Protein AF-K1TMP5-F1 (afdb_monomer_lite)

Radius of gyration: 18.32 Å; chains: 1; bounding box: 51×34×56 Å

Foldseek 3Di:
DPDDLKDKDAWDKDKDQAAALFKKKKKWFKAAKKAKDCDDPLLGHAIDHDHDRGIDIDMFHHHDPRMIIIIGHGIMITNDMDIGTDDFDDDPAAEEEEEAACLQQDPVHPLVCCQVCVVVPCVRVVRHVHGYRLYYHLAALRRCGHNCSLRVVSNPGAPPHHYYYDHNVVNPPDDDPVRSVVSVVVSVRSNVSND

Structure (mmCIF, N/CA/C/O backbone):
data_AF-K1TMP5-F1
#
_entry.id   AF-K1TMP5-F1
#
loop_
_atom_site.group_PDB
_atom_site.id
_atom_site.type_symbol
_atom_site.label_atom_id
_atom_site.label_alt_id
_atom_site.label_comp_id
_atom_site.label_asym_id
_atom_site.label_entity_id
_atom_site.label_seq_id
_atom_site.pdbx_PDB_ins_code
_atom_site.Cartn_x
_atom_site.Cartn_y
_atom_site.Cartn_z
_atom_site.occupancy
_atom_site.B_iso_or_equiv
_atom_site.auth_seq_id
_atom_site.auth_comp_id
_atom_site.auth_asym_id
_atom_site.auth_atom_id
_atom_site.pdbx_PDB_model_num
ATOM 1 N N . ALA A 1 1 ? -33.794 -0.643 27.951 1.00 44.06 1 ALA A N 1
ATOM 2 C CA . ALA A 1 1 ? -32.385 -0.244 27.814 1.00 44.06 1 ALA A CA 1
ATOM 3 C C . ALA A 1 1 ? -32.088 -0.348 26.336 1.00 44.06 1 ALA A C 1
ATOM 5 O O . ALA A 1 1 ? -31.858 -1.452 25.858 1.00 44.06 1 ALA A O 1
ATOM 6 N N . ASP A 1 2 ? -32.254 0.758 25.617 1.00 45.22 2 ASP A N 1
ATOM 7 C CA . ASP A 1 2 ? -31.965 0.822 24.185 1.00 45.22 2 ASP A CA 1
ATOM 8 C C . ASP A 1 2 ? -30.445 0.809 24.046 1.00 45.22 2 ASP A C 1
ATOM 10 O O . ASP A 1 2 ? -29.783 1.840 24.105 1.00 45.22 2 ASP A O 1
ATOM 14 N N . GLY A 1 3 ? -29.893 -0.405 24.062 1.00 52.09 3 GLY A N 1
ATOM 15 C CA . GLY A 1 3 ? -28.462 -0.648 24.030 1.00 52.09 3 GLY A CA 1
ATOM 16 C C . GLY A 1 3 ? -27.915 -0.209 22.685 1.00 52.09 3 GLY A C 1
ATOM 17 O O . GLY A 1 3 ? -28.304 -0.747 21.647 1.00 52.09 3 GLY A O 1
ATOM 18 N N . GLU A 1 4 ? -27.028 0.779 22.704 1.00 60.38 4 GLU A N 1
ATOM 19 C CA . GLU A 1 4 ? -26.297 1.193 21.515 1.00 60.38 4 GLU A CA 1
ATOM 20 C C . GLU A 1 4 ? -25.622 -0.037 20.886 1.00 60.38 4 GLU A C 1
ATOM 22 O O . GLU A 1 4 ? -24.900 -0.782 21.547 1.00 60.38 4 GLU A O 1
ATOM 27 N N . SER A 1 5 ? -25.903 -0.291 19.605 1.00 85.94 5 SER A N 1
ATOM 28 C CA . SER A 1 5 ? -25.397 -1.456 18.858 1.00 85.94 5 SER A CA 1
ATOM 29 C C . SER A 1 5 ? -23.979 -1.224 18.315 1.00 85.94 5 SER A C 1
ATOM 31 O O . SER A 1 5 ? -23.648 -1.641 17.203 1.00 85.94 5 SER A O 1
ATOM 33 N N . TYR A 1 6 ? -23.157 -0.485 19.062 1.00 91.00 6 TYR A N 1
ATOM 34 C CA . TYR A 1 6 ? -21.790 -0.139 18.695 1.00 91.00 6 TYR A CA 1
ATOM 35 C C . TYR A 1 6 ? -20.909 0.057 19.931 1.00 91.00 6 TYR A C 1
ATOM 37 O O . TYR A 1 6 ? -21.368 0.435 21.005 1.00 91.00 6 TYR A O 1
ATOM 45 N N . MET A 1 7 ? -19.612 -0.173 19.755 1.00 92.31 7 MET A N 1
ATOM 46 C CA . MET A 1 7 ? -18.580 0.281 20.681 1.00 92.31 7 MET A CA 1
ATOM 47 C C . MET A 1 7 ? -18.222 1.728 20.348 1.00 92.31 7 MET A C 1
ATOM 49 O O . MET A 1 7 ? -18.115 2.073 19.173 1.00 92.31 7 MET A O 1
ATOM 53 N N . SER A 1 8 ? -17.991 2.566 21.357 1.00 94.31 8 SER A N 1
ATOM 54 C CA . SER A 1 8 ? -17.533 3.945 21.164 1.00 94.31 8 SER A CA 1
ATOM 55 C C . SER A 1 8 ? -16.441 4.323 22.152 1.00 94.31 8 SER A C 1
ATOM 57 O O . SER A 1 8 ? -16.424 3.834 23.282 1.00 94.31 8 SER A O 1
ATOM 59 N N . GLY A 1 9 ? -15.565 5.239 21.758 1.00 92.88 9 GLY A N 1
ATOM 60 C CA . GLY A 1 9 ? -14.527 5.764 22.636 1.00 92.88 9 GLY A CA 1
ATOM 61 C C . GLY A 1 9 ? -13.579 6.712 21.919 1.00 92.88 9 GLY A C 1
ATOM 62 O O . GLY A 1 9 ? -13.746 7.000 20.735 1.00 92.88 9 GLY A O 1
ATOM 63 N N . GLN A 1 10 ? -12.562 7.161 22.650 1.00 95.00 10 GLN A N 1
ATOM 64 C CA . GLN A 1 10 ? -11.496 8.009 22.129 1.00 95.00 10 GLN A CA 1
ATOM 65 C C . GLN A 1 10 ? -10.216 7.215 21.927 1.00 95.00 10 GLN A C 1
ATOM 67 O O . GLN A 1 10 ? -9.784 6.509 22.836 1.00 95.00 10 GLN A O 1
ATOM 72 N N . ASN A 1 11 ? -9.579 7.384 20.766 1.00 93.25 11 ASN A N 1
ATOM 73 C CA . ASN A 1 11 ? -8.249 6.839 20.473 1.00 93.25 11 ASN A CA 1
ATOM 74 C C . ASN A 1 11 ? -8.107 5.332 20.775 1.00 93.25 11 ASN A C 1
ATOM 76 O O . ASN A 1 11 ? -7.085 4.894 21.305 1.00 93.25 11 ASN A O 1
ATOM 80 N N . PHE A 1 12 ? -9.147 4.544 20.494 1.00 94.62 12 PHE A N 1
ATOM 81 C CA . PHE A 1 12 ? -9.147 3.101 20.733 1.00 94.62 12 PHE A CA 1
ATOM 82 C C . PHE A 1 12 ? -8.808 2.336 19.455 1.00 94.62 12 PHE A C 1
ATOM 84 O O . PHE A 1 12 ? -8.961 2.839 18.346 1.00 94.62 12 PHE A O 1
ATOM 91 N N . GLY A 1 13 ? -8.362 1.095 19.597 1.00 92.06 13 GLY A N 1
ATOM 92 C CA . GLY A 1 13 ? -8.046 0.249 18.458 1.00 92.06 13 GLY A CA 1
ATOM 93 C C . GLY A 1 13 ? -8.052 -1.218 18.833 1.00 92.06 13 GLY A C 1
ATOM 94 O O . GLY A 1 13 ? -8.218 -1.582 19.999 1.00 92.06 13 GLY A O 1
ATOM 95 N N . PHE A 1 14 ? -7.870 -2.056 17.829 1.00 92.12 14 PHE A N 1
ATOM 96 C CA . PHE A 1 14 ? -7.770 -3.496 17.984 1.00 92.12 14 PHE A CA 1
ATOM 97 C C . PHE A 1 14 ? -6.746 -4.045 16.996 1.00 92.12 14 PHE A C 1
ATOM 99 O O . PHE A 1 14 ? -6.425 -3.433 15.976 1.00 92.12 14 PHE A O 1
ATOM 106 N N . LYS A 1 15 ? -6.214 -5.207 17.359 1.00 95.31 15 LYS A N 1
ATOM 107 C CA . LYS A 1 15 ? -5.163 -5.919 16.645 1.00 95.31 15 LYS A CA 1
ATOM 108 C C . LYS A 1 15 ? -5.708 -7.253 16.178 1.00 95.31 15 LYS A C 1
ATOM 110 O O . LYS A 1 15 ? -6.339 -7.964 16.962 1.00 95.31 15 LYS A O 1
ATOM 115 N N . LEU A 1 16 ? -5.443 -7.595 14.927 1.00 96.19 16 LEU A N 1
ATOM 116 C CA . LEU A 1 16 ? -5.841 -8.866 14.338 1.00 96.19 16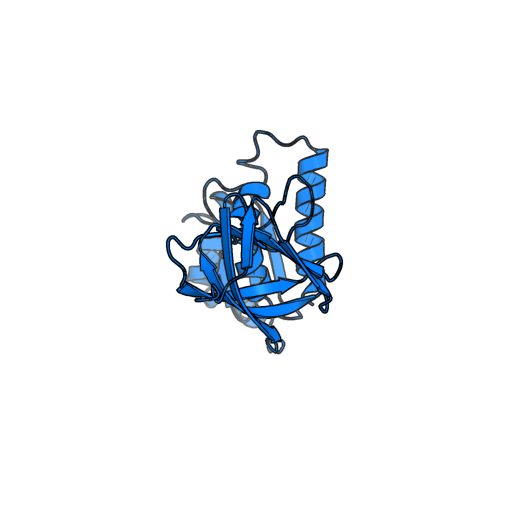 LEU A CA 1
ATOM 117 C C . LEU A 1 16 ? -4.585 -9.621 13.917 1.00 96.19 16 LEU A C 1
ATOM 119 O O . LEU A 1 16 ? -3.856 -9.159 13.045 1.00 96.19 16 LEU A O 1
ATOM 123 N N . ASN A 1 17 ? -4.341 -10.781 14.528 1.00 96.88 17 ASN A N 1
ATOM 124 C CA . ASN A 1 17 ? -3.255 -11.664 14.105 1.00 96.88 17 ASN A CA 1
ATOM 125 C C . ASN A 1 17 ? -3.641 -12.306 12.770 1.00 96.88 17 ASN A C 1
ATOM 127 O O . ASN A 1 17 ? -4.558 -13.128 12.719 1.00 96.88 17 ASN A O 1
ATOM 131 N N . LEU A 1 18 ? -2.948 -11.917 11.707 1.00 96.62 18 LEU A N 1
ATOM 132 C CA . LEU A 1 18 ? -3.175 -12.352 10.337 1.00 96.62 18 LEU A CA 1
ATOM 133 C C . LEU A 1 18 ? -1.859 -12.872 9.740 1.00 96.62 18 LEU A C 1
ATOM 135 O O . LEU A 1 18 ? -0.803 -12.882 10.367 1.00 96.62 18 LEU A O 1
ATOM 139 N N . THR A 1 19 ? -1.913 -13.379 8.517 1.00 95.88 19 THR A N 1
ATOM 140 C CA . THR A 1 19 ? -0.702 -13.797 7.803 1.00 95.88 19 THR A CA 1
ATOM 141 C C . THR A 1 19 ? -0.091 -12.600 7.078 1.00 95.88 19 THR A C 1
ATOM 143 O O . THR A 1 19 ? -0.758 -11.990 6.245 1.00 95.88 19 THR A O 1
ATOM 146 N N . ALA A 1 20 ? 1.169 -12.276 7.385 1.00 95.31 20 ALA A N 1
ATOM 147 C CA . ALA A 1 20 ? 1.941 -11.287 6.635 1.00 95.31 20 ALA A CA 1
ATOM 148 C C . ALA A 1 20 ? 2.137 -11.729 5.173 1.00 95.31 20 ALA A C 1
ATOM 150 O O . ALA A 1 20 ? 2.269 -12.920 4.895 1.00 95.31 20 ALA A O 1
ATOM 151 N N . GLY A 1 21 ? 2.176 -10.769 4.250 1.00 96.00 21 GLY A N 1
ATOM 152 C CA . GLY A 1 21 ? 2.264 -11.017 2.808 1.00 96.00 21 GLY A CA 1
ATOM 153 C C . GLY A 1 21 ? 0.919 -11.257 2.119 1.00 96.00 21 GLY A C 1
ATOM 154 O O . GLY A 1 21 ? 0.856 -11.406 0.895 1.00 96.00 21 GLY A O 1
ATOM 155 N N . GLU A 1 22 ? -0.167 -11.268 2.890 1.00 97.50 22 GLU A N 1
ATOM 156 C CA . GLU A 1 22 ? -1.520 -11.508 2.403 1.00 97.50 22 GLU A CA 1
ATOM 157 C C . GLU A 1 22 ? -2.338 -10.218 2.353 1.00 97.50 22 GLU A C 1
ATOM 159 O O . GLU A 1 22 ? -2.042 -9.224 3.021 1.00 97.50 22 GLU A O 1
ATOM 164 N N . VAL A 1 23 ? -3.389 -10.244 1.536 1.00 98.31 23 VAL A N 1
ATOM 165 C CA . VAL A 1 23 ? -4.354 -9.149 1.420 1.00 98.31 23 VAL A CA 1
ATOM 166 C C . VAL A 1 23 ? -5.671 -9.603 2.021 1.00 98.31 23 VAL A C 1
ATOM 168 O O . VAL A 1 23 ? -6.119 -10.721 1.771 1.00 98.31 23 VAL A O 1
ATOM 171 N N . TYR A 1 24 ? -6.305 -8.721 2.780 1.00 98.50 24 TYR A N 1
ATOM 172 C CA . TYR A 1 24 ? -7.609 -8.957 3.382 1.00 98.50 24 TYR A CA 1
ATOM 173 C C . TYR A 1 24 ? -8.579 -7.868 2.950 1.00 98.50 24 TYR A C 1
ATOM 175 O O . TYR A 1 24 ? -8.213 -6.697 2.848 1.00 98.50 24 TYR A O 1
ATOM 183 N N . GLU A 1 25 ? -9.818 -8.255 2.689 1.00 98.56 25 GLU A N 1
ATOM 184 C CA . GLU A 1 25 ? -10.941 -7.348 2.543 1.00 98.56 25 GLU A CA 1
ATOM 185 C C . GLU A 1 25 ? -11.572 -7.138 3.915 1.00 98.56 25 GLU A C 1
ATOM 187 O O . GLU A 1 25 ? -11.924 -8.082 4.621 1.00 98.56 25 GLU A O 1
ATOM 192 N N . ILE A 1 26 ? -11.664 -5.874 4.298 1.00 98.00 26 ILE A N 1
ATOM 193 C CA . ILE A 1 26 ? -12.234 -5.419 5.551 1.00 98.00 26 ILE A CA 1
ATOM 194 C C . ILE A 1 26 ? -13.565 -4.769 5.223 1.00 98.00 26 ILE A C 1
ATOM 196 O O . ILE A 1 26 ? -13.603 -3.834 4.423 1.00 98.00 26 ILE A O 1
ATOM 200 N N . THR A 1 27 ? -14.640 -5.228 5.858 1.00 98.19 27 THR A N 1
ATOM 201 C CA . THR A 1 27 ? -15.919 -4.510 5.852 1.00 98.19 27 THR A CA 1
ATOM 202 C C . THR A 1 27 ? -16.243 -4.071 7.269 1.00 98.19 27 THR A C 1
ATOM 204 O O . THR A 1 27 ? -16.452 -4.894 8.158 1.00 98.19 27 THR A O 1
ATOM 207 N N . ALA A 1 28 ? -16.265 -2.760 7.490 1.00 97.38 28 ALA A N 1
ATOM 208 C CA . ALA A 1 28 ? -16.516 -2.157 8.792 1.00 97.38 28 ALA A CA 1
ATOM 209 C C . ALA A 1 28 ? -17.718 -1.215 8.724 1.00 97.38 28 ALA A C 1
ATOM 211 O O . ALA A 1 28 ? -17.844 -0.443 7.777 1.00 97.38 28 ALA A O 1
ATOM 212 N N . VAL A 1 29 ? -18.566 -1.226 9.752 1.00 97.69 29 VAL A N 1
ATOM 213 C CA . VAL A 1 29 ? -19.596 -0.195 9.954 1.00 97.69 29 VAL A CA 1
ATOM 214 C C . VAL A 1 29 ? -19.122 0.714 11.075 1.00 97.69 29 VAL A C 1
ATOM 216 O O . VAL A 1 29 ? -19.090 0.292 12.235 1.00 97.69 29 VAL A O 1
ATOM 219 N N . TYR A 1 30 ? -18.714 1.937 10.736 1.00 97.69 30 TYR A N 1
ATOM 220 C CA . TYR A 1 30 ? -18.061 2.839 11.684 1.00 97.69 30 TYR A CA 1
ATOM 221 C C . TYR A 1 30 ? -18.344 4.326 11.427 1.00 97.69 30 TYR A C 1
ATOM 223 O O . TYR A 1 30 ? -18.760 4.722 10.343 1.00 97.69 30 TYR A O 1
ATOM 231 N N . GLU A 1 31 ? -18.114 5.141 12.456 1.00 97.75 31 GLU A N 1
ATOM 232 C CA . GLU A 1 31 ? -18.083 6.609 12.428 1.00 97.75 31 GLU A CA 1
ATOM 233 C C . GLU A 1 31 ? -16.735 7.063 13.010 1.00 97.75 31 GLU A C 1
ATOM 235 O O . GLU A 1 31 ? -16.265 6.485 13.992 1.00 97.75 31 GLU A O 1
ATOM 240 N N . GLY A 1 32 ? -16.111 8.084 12.426 1.00 97.69 32 GLY A N 1
ATOM 241 C CA . GLY A 1 32 ? -14.803 8.605 12.833 1.00 97.69 32 GLY A CA 1
ATOM 242 C C . GLY A 1 32 ? -13.700 8.314 11.815 1.00 97.69 32 GLY A C 1
ATOM 243 O O . GLY A 1 32 ? -13.971 7.969 10.663 1.00 97.69 32 GLY A O 1
ATOM 244 N N . THR A 1 33 ? -12.444 8.479 12.231 1.00 97.69 33 THR A N 1
ATOM 245 C CA . THR A 1 33 ? -11.261 8.211 11.397 1.00 97.69 33 THR A CA 1
ATOM 246 C C . THR A 1 33 ? -10.527 6.989 11.914 1.00 97.69 33 THR A C 1
ATOM 248 O O . THR A 1 33 ? -10.112 6.981 13.070 1.00 97.69 33 THR A O 1
ATOM 251 N N . ILE A 1 34 ? -10.323 5.994 11.054 1.00 97.06 34 ILE A N 1
ATOM 252 C CA . ILE A 1 34 ? -9.471 4.834 11.327 1.00 97.06 34 ILE A CA 1
ATOM 253 C C . ILE A 1 34 ? -8.113 4.988 10.641 1.00 97.06 34 ILE A C 1
ATOM 255 O O . ILE A 1 34 ? -8.015 5.585 9.567 1.00 97.06 34 ILE A O 1
ATOM 259 N N . LYS A 1 35 ? -7.082 4.406 11.251 1.00 96.62 35 LYS A N 1
ATOM 260 C CA . LYS A 1 35 ? -5.734 4.234 10.705 1.00 96.62 35 LYS A CA 1
ATOM 261 C C . LYS A 1 35 ? -5.404 2.750 10.632 1.00 96.62 35 LYS A C 1
ATOM 263 O O . LYS A 1 35 ? -5.527 2.063 11.647 1.00 96.62 35 LYS A O 1
ATOM 268 N N . CYS A 1 36 ? -4.986 2.291 9.457 1.00 94.75 36 CYS A N 1
ATOM 269 C CA . CYS A 1 36 ? -4.579 0.908 9.187 1.00 94.75 36 CYS A CA 1
ATOM 270 C C . CYS A 1 36 ? -3.358 0.925 8.267 1.00 94.75 36 CYS A C 1
ATOM 272 O O . CYS A 1 36 ? -3.237 1.831 7.474 1.00 94.75 36 CYS A O 1
ATOM 274 N N . GLU A 1 37 ? -2.434 -0.010 8.210 1.00 93.44 37 GLU A N 1
ATOM 275 C CA . GLU A 1 37 ? -1.762 -0.749 9.271 1.00 93.44 37 GLU A CA 1
ATOM 276 C C . GLU A 1 37 ? -0.725 0.182 9.939 1.00 93.44 37 GLU A C 1
ATOM 278 O O . GLU A 1 37 ? -0.150 1.054 9.286 1.00 93.44 37 GLU A O 1
ATOM 283 N N . ARG A 1 38 ? -0.474 0.088 11.245 1.00 92.12 38 ARG A N 1
ATOM 284 C CA . ARG A 1 38 ? 0.530 0.944 11.899 1.00 92.12 38 ARG A CA 1
ATOM 285 C C . ARG A 1 38 ? 1.884 0.245 11.868 1.00 92.12 38 ARG A C 1
ATOM 287 O O . ARG A 1 38 ? 2.009 -0.841 12.403 1.00 92.12 38 ARG A O 1
ATOM 294 N N . VAL A 1 39 ? 2.918 0.909 11.348 1.00 92.50 39 VAL A N 1
ATOM 295 C CA . VAL A 1 39 ? 4.275 0.327 11.318 1.00 92.50 39 VAL A CA 1
ATOM 296 C C . VAL A 1 39 ? 5.134 0.847 12.466 1.00 92.50 39 VAL A C 1
ATOM 298 O O . VAL A 1 39 ? 5.764 0.084 13.190 1.00 92.50 39 VAL A O 1
ATOM 301 N N . ASN A 1 40 ? 5.178 2.169 12.647 1.00 91.75 40 ASN A N 1
ATOM 302 C CA . ASN A 1 40 ? 5.970 2.809 13.699 1.00 91.75 40 ASN A CA 1
ATOM 303 C C . ASN A 1 40 ? 5.346 4.159 14.113 1.00 91.75 40 ASN A C 1
ATOM 305 O O . ASN A 1 40 ? 4.156 4.410 13.898 1.00 91.75 40 ASN A O 1
ATOM 309 N N . SER A 1 41 ? 6.111 5.018 14.789 1.00 90.81 41 SER A N 1
ATOM 310 C CA . SER A 1 41 ? 5.657 6.352 15.215 1.00 90.81 41 SER A CA 1
ATOM 311 C C . SER A 1 41 ? 5.492 7.346 14.059 1.00 90.81 41 SER A C 1
ATOM 313 O O . SER A 1 41 ? 4.728 8.297 14.197 1.00 90.81 41 SER A O 1
ATOM 315 N N . SER A 1 42 ? 6.173 7.138 12.930 1.00 92.00 42 SER A N 1
ATOM 316 C CA . SER A 1 42 ? 6.141 8.029 11.763 1.00 92.00 42 SER A CA 1
ATOM 317 C C . SER A 1 42 ? 5.186 7.553 10.666 1.00 92.00 42 SER A C 1
ATOM 319 O O . SER A 1 42 ? 4.576 8.369 9.979 1.00 92.00 42 SER A O 1
ATOM 321 N N . LEU A 1 43 ? 5.046 6.239 10.502 1.00 94.31 43 LEU A N 1
ATOM 322 C CA . LEU A 1 43 ? 4.150 5.571 9.563 1.00 94.31 43 LEU A CA 1
ATOM 323 C C . LEU A 1 43 ? 2.967 5.003 10.351 1.00 94.31 43 LEU A C 1
ATOM 325 O O . LEU A 1 43 ? 2.921 3.827 10.711 1.00 94.31 43 LEU A O 1
ATOM 329 N N . THR A 1 44 ? 2.031 5.897 10.675 1.00 93.00 44 THR A N 1
ATOM 330 C CA . THR A 1 44 ? 0.949 5.632 11.645 1.00 93.00 44 THR A CA 1
ATOM 331 C C . THR A 1 44 ? -0.260 4.884 11.078 1.00 93.00 44 THR A C 1
ATOM 333 O O . THR A 1 44 ? -1.172 4.553 11.830 1.00 93.00 44 THR A O 1
ATOM 336 N N . GLY A 1 45 ? -0.251 4.619 9.775 1.00 94.81 45 GLY A N 1
ATOM 337 C CA . GLY A 1 45 ? -1.328 3.986 9.021 1.00 94.81 45 GLY A CA 1
ATOM 338 C C . GLY A 1 45 ? -1.881 4.905 7.941 1.00 94.81 45 GLY A C 1
ATOM 339 O O . GLY A 1 45 ? -1.775 6.130 8.037 1.00 94.81 45 GLY A O 1
ATOM 340 N N . PHE A 1 46 ? -2.450 4.293 6.909 1.00 97.00 46 PHE A N 1
ATOM 341 C CA . PHE A 1 46 ? -3.359 4.927 5.978 1.00 97.00 46 PHE A CA 1
ATOM 342 C C . PHE A 1 46 ? -4.694 5.246 6.642 1.00 97.00 46 PHE A C 1
ATOM 344 O O . PHE A 1 46 ? -5.244 4.451 7.407 1.00 97.00 46 PHE A O 1
ATOM 351 N N . GLU A 1 47 ? -5.203 6.435 6.349 1.00 97.38 47 GLU A N 1
ATOM 352 C CA . GLU A 1 47 ? -6.379 6.995 7.002 1.00 97.38 47 GLU A CA 1
ATOM 353 C C . GLU A 1 47 ? -7.651 6.783 6.181 1.00 97.38 47 GLU A C 1
ATOM 355 O O . GLU A 1 47 ? -7.659 6.905 4.954 1.00 97.38 47 GLU A O 1
ATOM 360 N N . ARG A 1 48 ? -8.755 6.489 6.875 1.00 97.06 48 ARG A N 1
ATOM 361 C CA . ARG A 1 48 ? -10.099 6.417 6.289 1.00 97.06 48 ARG A CA 1
ATOM 362 C C . ARG A 1 48 ? -11.116 7.038 7.235 1.00 97.06 48 ARG A C 1
ATOM 364 O O . ARG A 1 48 ? -11.154 6.682 8.411 1.00 97.06 48 ARG A O 1
ATOM 371 N N . THR A 1 49 ? -11.988 7.907 6.730 1.00 97.50 49 THR A N 1
ATOM 372 C CA . THR A 1 49 ? -12.935 8.664 7.564 1.00 97.50 49 THR A CA 1
ATOM 373 C C . THR A 1 49 ? -14.377 8.470 7.123 1.00 97.50 49 THR A C 1
ATOM 375 O O . THR A 1 49 ? -14.700 8.633 5.946 1.00 97.50 49 THR A O 1
ATOM 378 N N . LYS A 1 50 ? -15.258 8.228 8.095 1.00 97.94 50 LYS A N 1
ATOM 379 C CA . LYS A 1 50 ? -16.715 8.222 7.943 1.00 97.94 50 LYS A CA 1
ATOM 380 C C . LYS A 1 50 ? -17.335 9.267 8.865 1.00 97.94 50 LYS A C 1
ATOM 382 O O . LYS A 1 50 ? -17.018 9.320 10.048 1.00 97.94 50 LYS A O 1
ATOM 387 N N . LYS A 1 51 ? -18.199 10.131 8.323 1.00 97.00 51 LYS A N 1
ATOM 388 C CA . LYS A 1 51 ? -18.837 11.226 9.090 1.00 97.00 51 LYS A CA 1
ATOM 389 C C . LYS A 1 51 ? -20.050 10.774 9.900 1.00 97.00 51 LYS A C 1
ATOM 391 O O . LYS A 1 51 ? -20.460 11.466 10.822 1.00 97.00 51 LYS A O 1
ATOM 396 N N . THR A 1 52 ? -20.635 9.653 9.513 1.00 96.56 52 THR A N 1
ATOM 397 C CA . THR A 1 52 ? -21.797 9.022 10.134 1.00 96.56 52 THR A CA 1
ATOM 398 C C . THR A 1 52 ? -21.515 7.535 10.264 1.00 96.56 52 THR A C 1
ATOM 400 O O . THR A 1 52 ? -20.637 7.029 9.570 1.00 96.56 52 THR A O 1
ATOM 403 N N . LEU A 1 53 ? -22.251 6.837 11.130 1.00 96.88 53 LEU A N 1
ATOM 404 C CA . LEU A 1 53 ? -22.133 5.389 11.278 1.00 96.88 53 LEU A CA 1
ATOM 405 C C . LEU A 1 53 ? -22.609 4.687 9.996 1.00 96.88 53 LEU A C 1
ATOM 407 O O . LEU A 1 53 ? -23.807 4.514 9.783 1.00 96.88 53 LEU A O 1
ATOM 411 N N . GLU A 1 54 ? -21.673 4.316 9.126 1.00 97.25 54 GLU A N 1
ATOM 412 C CA . GLU A 1 54 ? -21.966 3.707 7.828 1.00 97.25 54 GLU A CA 1
ATOM 413 C C . GLU A 1 54 ? -20.919 2.664 7.432 1.00 97.25 54 GLU A C 1
ATOM 415 O O . GLU A 1 54 ? -19.837 2.586 8.014 1.00 97.25 54 GLU A O 1
ATOM 420 N N . SER A 1 55 ? -21.259 1.846 6.435 1.00 97.88 55 SER A N 1
ATOM 421 C CA . SER A 1 55 ? -20.366 0.804 5.932 1.00 97.88 55 SER A CA 1
ATOM 422 C C . SER A 1 55 ? -19.219 1.389 5.101 1.00 97.88 55 SER A C 1
ATOM 424 O O . SER A 1 55 ? -19.400 2.303 4.289 1.00 97.88 55 SER A O 1
ATOM 426 N N . ASP A 1 56 ? -18.043 0.798 5.257 1.00 97.94 56 ASP A N 1
ATOM 427 C CA . ASP A 1 56 ? -16.883 0.943 4.387 1.00 97.94 56 ASP A CA 1
ATOM 428 C C . ASP A 1 56 ? -16.317 -0.441 4.087 1.00 97.94 56 ASP A C 1
ATOM 430 O O . ASP A 1 56 ? -16.171 -1.259 4.997 1.00 97.94 56 ASP A O 1
ATOM 434 N N . THR A 1 57 ? -15.970 -0.679 2.827 1.00 98.12 57 THR A N 1
ATOM 435 C CA . THR A 1 57 ? -15.318 -1.913 2.394 1.00 98.12 57 THR A CA 1
ATOM 436 C C . THR A 1 57 ? -14.036 -1.550 1.670 1.00 98.12 57 THR A C 1
ATOM 438 O O . THR A 1 57 ? -14.046 -0.771 0.713 1.00 98.12 57 THR A O 1
ATOM 441 N N . TYR A 1 58 ? -12.916 -2.091 2.136 1.00 97.75 58 TYR A N 1
ATOM 442 C CA . TYR A 1 58 ? -11.601 -1.801 1.580 1.00 97.75 58 TYR A CA 1
ATOM 443 C C . TYR A 1 58 ? -10.659 -2.984 1.735 1.00 97.75 58 TYR A C 1
ATOM 445 O O . TYR A 1 58 ? -10.818 -3.823 2.615 1.00 97.75 58 TYR A O 1
ATOM 453 N N . LYS A 1 59 ? -9.641 -3.032 0.878 1.00 98.19 59 LYS A N 1
ATOM 454 C CA . LYS A 1 59 ? -8.570 -4.020 0.983 1.00 98.19 59 LYS A CA 1
ATOM 455 C C . LYS A 1 59 ? -7.394 -3.439 1.743 1.00 98.19 59 LYS A C 1
ATOM 457 O O . LYS A 1 59 ? -7.076 -2.258 1.589 1.00 98.19 59 LYS A O 1
ATOM 462 N N . THR A 1 60 ? -6.748 -4.280 2.533 1.00 97.75 60 THR A N 1
ATOM 463 C CA . THR A 1 60 ? -5.495 -3.963 3.205 1.00 97.75 60 THR A CA 1
ATOM 464 C C . THR A 1 60 ? -4.501 -5.092 3.000 1.00 97.75 60 THR A C 1
ATOM 466 O O . THR A 1 60 ? -4.846 -6.265 3.153 1.00 97.75 60 THR A O 1
ATOM 469 N N . ALA A 1 61 ? -3.273 -4.742 2.641 1.00 97.62 61 ALA A N 1
ATOM 470 C CA . ALA A 1 61 ? -2.152 -5.658 2.780 1.00 97.62 61 ALA A CA 1
ATOM 471 C C . ALA A 1 61 ? -1.760 -5.731 4.259 1.00 97.62 61 ALA A C 1
ATOM 473 O O . ALA A 1 61 ? -1.909 -4.738 4.971 1.00 97.62 61 ALA A O 1
ATOM 474 N N . VAL A 1 62 ? -1.297 -6.899 4.698 1.00 97.12 62 VAL A N 1
ATOM 475 C CA . VAL A 1 62 ? -0.702 -7.107 6.024 1.00 97.12 62 VAL A CA 1
ATOM 476 C C . VAL A 1 62 ? 0.770 -7.414 5.821 1.00 97.12 62 VAL A C 1
ATOM 478 O O . VAL A 1 62 ? 1.111 -8.340 5.081 1.00 97.12 62 VAL A O 1
ATOM 481 N N . PHE A 1 63 ? 1.656 -6.661 6.458 1.00 95.00 63 PHE A N 1
ATOM 482 C CA . PHE A 1 63 ? 3.102 -6.829 6.308 1.00 95.00 63 PHE A CA 1
ATOM 483 C C . PHE A 1 63 ? 3.848 -6.552 7.617 1.00 95.00 63 PHE A C 1
ATOM 485 O O . PHE A 1 63 ? 3.290 -6.077 8.596 1.00 95.00 63 PHE A O 1
ATOM 492 N N . GLY A 1 64 ? 5.139 -6.885 7.666 1.00 90.31 64 GLY A N 1
ATOM 493 C CA . GLY A 1 64 ? 5.928 -6.709 8.885 1.00 90.31 64 GLY A CA 1
ATOM 494 C C . GLY A 1 64 ? 5.611 -7.771 9.940 1.00 90.31 64 GLY A C 1
ATOM 495 O O . GLY A 1 64 ? 6.038 -8.915 9.793 1.00 90.31 64 GLY A O 1
ATOM 496 N N . ASP A 1 65 ? 4.917 -7.394 11.014 1.00 91.81 65 ASP A N 1
ATOM 497 C CA . ASP A 1 65 ? 4.711 -8.242 12.199 1.00 91.81 65 ASP A CA 1
ATOM 498 C C . ASP A 1 65 ? 3.542 -9.239 12.073 1.00 91.81 65 ASP A C 1
ATOM 500 O O . ASP A 1 65 ? 3.346 -10.072 12.960 1.00 91.81 65 ASP A O 1
ATOM 504 N N . GLY A 1 66 ? 2.797 -9.198 10.964 1.00 93.06 66 GLY A N 1
ATOM 505 C CA . GLY A 1 66 ? 1.634 -10.061 10.745 1.00 93.06 66 GLY A CA 1
ATOM 506 C C . GLY A 1 66 ? 0.414 -9.640 11.563 1.00 93.06 66 GLY A C 1
ATOM 507 O O . GLY A 1 66 ? -0.504 -10.439 11.755 1.00 93.06 66 GLY A O 1
ATOM 508 N N . VAL A 1 67 ? 0.383 -8.408 12.067 1.00 94.50 67 VAL A N 1
ATOM 509 C CA . VAL A 1 67 ? -0.729 -7.890 12.855 1.00 94.50 67 VAL A CA 1
ATOM 510 C C . VAL A 1 67 ? -1.358 -6.708 12.138 1.00 94.50 67 VAL A C 1
ATOM 512 O O . VAL A 1 67 ? -0.795 -5.623 12.076 1.00 94.50 67 VAL A O 1
ATOM 515 N N . LEU A 1 68 ? -2.605 -6.876 11.696 1.00 96.38 68 LEU A N 1
ATOM 516 C CA . LEU A 1 68 ? -3.377 -5.735 11.226 1.00 96.38 68 LEU A CA 1
ATOM 517 C C . LEU A 1 68 ? -3.812 -4.887 12.424 1.00 96.38 68 LEU A C 1
ATOM 519 O O . LEU A 1 68 ? -4.673 -5.283 13.217 1.00 96.38 68 LEU A O 1
ATOM 523 N N . ASP A 1 69 ? -3.220 -3.703 12.524 1.00 95.38 69 ASP A N 1
ATOM 524 C CA . ASP A 1 69 ? -3.639 -2.640 13.429 1.00 95.38 69 ASP A CA 1
ATOM 525 C C . ASP A 1 69 ? -4.768 -1.812 12.809 1.00 95.38 69 ASP A C 1
ATOM 527 O O . ASP A 1 69 ? -4.585 -1.215 11.749 1.00 95.38 69 ASP A O 1
ATOM 531 N N . ILE A 1 70 ? -5.902 -1.701 13.507 1.00 95.88 70 ILE A N 1
ATOM 532 C CA . ILE A 1 70 ? -6.961 -0.734 13.188 1.00 95.88 70 ILE A CA 1
ATOM 533 C C . ILE A 1 70 ? -7.167 0.163 14.403 1.00 95.88 70 ILE A C 1
ATOM 535 O O . ILE A 1 70 ? -7.618 -0.285 15.459 1.00 95.88 70 ILE A O 1
ATOM 539 N N . THR A 1 71 ? -6.816 1.440 14.265 1.00 95.75 71 THR A N 1
ATOM 540 C CA . THR A 1 71 ? -6.904 2.424 15.354 1.00 95.75 71 THR A CA 1
ATOM 541 C C . THR A 1 71 ? -7.811 3.578 14.966 1.00 95.75 71 THR A C 1
ATOM 543 O O . THR A 1 71 ? -7.571 4.233 13.957 1.00 95.75 71 THR A O 1
ATOM 546 N N . PHE A 1 72 ? -8.815 3.874 15.782 1.00 96.56 72 PHE A N 1
ATOM 547 C CA . PHE A 1 72 ? -9.581 5.108 15.686 1.00 96.56 72 PHE A CA 1
ATOM 548 C C . PHE A 1 72 ? -8.757 6.272 16.236 1.00 96.56 72 PHE A C 1
ATOM 550 O O . PHE A 1 72 ? -8.160 6.158 17.303 1.00 96.56 72 PHE A O 1
ATOM 557 N N . SER A 1 73 ? -8.729 7.401 15.532 1.00 93.00 73 SER A N 1
ATOM 558 C CA . SER A 1 73 ? -8.139 8.652 16.017 1.00 93.00 73 SER A CA 1
ATOM 559 C C . SER A 1 73 ? -9.236 9.651 16.371 1.00 93.00 73 SER A C 1
ATOM 561 O O . SER A 1 73 ? -10.059 9.980 15.516 1.00 93.00 73 SER A O 1
ATOM 563 N N . GLY A 1 74 ? -9.214 10.168 17.598 1.00 93.62 74 GLY A N 1
ATOM 564 C CA . GLY A 1 74 ? -10.304 10.973 18.152 1.00 93.62 74 GLY A CA 1
ATOM 565 C C . GLY A 1 74 ? -11.490 10.112 18.589 1.00 93.62 74 GLY A C 1
ATOM 566 O O . GLY A 1 74 ? -11.306 8.944 18.939 1.00 93.62 74 GLY A O 1
ATOM 567 N N . ASP A 1 75 ? -12.684 10.706 18.591 1.00 95.44 75 ASP A N 1
ATOM 568 C CA . ASP A 1 75 ? -13.935 9.993 18.853 1.00 95.44 75 ASP A CA 1
ATOM 569 C C . ASP A 1 75 ? -14.247 9.031 17.698 1.00 95.44 75 ASP A C 1
ATOM 571 O O . ASP A 1 75 ? -14.180 9.397 16.522 1.00 95.44 75 ASP A O 1
ATOM 575 N N . GLY A 1 76 ? -14.605 7.796 18.037 1.00 96.38 76 GLY A N 1
ATOM 576 C CA . GLY A 1 76 ? -14.974 6.777 17.065 1.00 96.38 76 GLY A CA 1
ATOM 577 C C . GLY A 1 76 ? -16.129 5.914 17.545 1.00 96.38 76 GLY A C 1
ATOM 578 O O . GLY A 1 76 ? -16.324 5.731 18.750 1.00 96.38 76 GLY A O 1
ATOM 579 N N . LYS A 1 77 ? -16.874 5.356 16.590 1.00 96.69 77 LYS A N 1
ATOM 580 C CA . LYS A 1 77 ? -17.877 4.312 16.824 1.00 96.69 77 LYS A CA 1
ATOM 581 C C . LYS A 1 77 ? -17.628 3.154 15.874 1.00 96.69 77 LYS A C 1
ATOM 583 O O . LYS A 1 77 ? -17.408 3.387 14.691 1.00 96.69 77 LYS A O 1
ATOM 588 N N . LEU A 1 78 ? -17.720 1.927 16.368 1.00 96.75 78 LEU A N 1
ATOM 589 C CA . LEU A 1 78 ? -17.626 0.704 15.576 1.00 96.75 78 LEU A CA 1
ATOM 590 C C . LEU A 1 78 ? -18.812 -0.200 15.901 1.00 96.75 78 LEU A C 1
ATOM 592 O O . LEU A 1 78 ? -18.963 -0.636 17.041 1.00 96.75 78 LEU A O 1
ATOM 596 N N . SER A 1 79 ? -19.637 -0.497 14.903 1.00 96.56 79 SER A N 1
ATOM 597 C CA . SER A 1 79 ? -20.776 -1.408 15.047 1.00 96.56 79 SER A CA 1
ATOM 598 C C . SER A 1 79 ? -20.423 -2.839 14.646 1.00 96.56 79 SER A C 1
ATOM 600 O O . SER A 1 79 ? -20.755 -3.781 15.360 1.00 96.56 79 SER A O 1
ATOM 602 N N . SER A 1 80 ? -19.696 -3.014 13.541 1.00 96.00 80 SER A N 1
ATOM 603 C CA . SER A 1 80 ? -19.288 -4.335 13.060 1.00 96.00 80 SER A CA 1
ATOM 604 C C . SER A 1 80 ? -17.987 -4.274 12.273 1.00 96.00 80 SER A C 1
ATOM 606 O O . SER A 1 80 ? -17.659 -3.244 11.683 1.00 96.00 80 SER A O 1
ATOM 608 N N . LEU A 1 81 ? -17.284 -5.404 12.230 1.00 95.94 81 LEU A N 1
ATOM 609 C CA . LEU A 1 81 ? -16.087 -5.620 11.429 1.00 95.94 81 LEU A CA 1
ATOM 610 C C . LEU A 1 81 ? -16.082 -7.063 10.921 1.00 95.94 81 LEU A C 1
ATOM 612 O O . LEU A 1 81 ? -16.186 -7.995 11.719 1.00 95.94 81 LEU A O 1
ATOM 616 N N . THR A 1 82 ? -15.915 -7.246 9.619 1.00 97.50 82 THR A N 1
ATOM 617 C CA . THR A 1 82 ? -15.586 -8.536 9.010 1.00 97.50 82 THR A CA 1
ATOM 618 C C . THR A 1 82 ? -14.253 -8.438 8.285 1.00 97.50 82 THR A C 1
ATOM 620 O O . THR A 1 82 ? -13.841 -7.363 7.843 1.00 97.50 82 THR A O 1
ATOM 623 N N . VAL A 1 83 ? -13.560 -9.573 8.221 1.00 98.12 83 VAL A N 1
ATOM 624 C CA . VAL A 1 83 ? -12.217 -9.698 7.658 1.00 98.12 83 VAL A CA 1
ATOM 625 C C . VAL A 1 83 ? -12.189 -10.971 6.836 1.00 98.12 83 VAL A C 1
ATOM 627 O O . VAL A 1 83 ? -12.385 -12.060 7.375 1.00 98.12 83 VAL A O 1
ATOM 630 N N . GLU A 1 84 ? -11.945 -10.835 5.541 1.00 98.38 84 GLU A N 1
ATOM 631 C CA . GLU A 1 84 ? -11.923 -11.953 4.602 1.00 98.38 84 GLU A CA 1
ATOM 632 C C . GLU A 1 84 ? -10.607 -11.958 3.834 1.00 98.38 84 GLU A C 1
ATOM 634 O O . GLU A 1 84 ? -10.160 -10.927 3.335 1.00 98.38 84 GLU A O 1
ATOM 639 N N . LYS A 1 85 ? -9.951 -13.118 3.744 1.00 98.25 85 LYS A N 1
ATOM 640 C CA . LYS A 1 85 ? -8.716 -13.244 2.966 1.00 98.25 85 LYS A CA 1
ATOM 641 C C . LYS A 1 85 ? -9.030 -13.096 1.475 1.00 98.25 85 LYS A C 1
ATOM 643 O O . LYS A 1 85 ? -9.943 -13.738 0.961 1.00 98.25 85 LYS A O 1
ATOM 648 N N . VAL A 1 86 ? -8.239 -12.287 0.774 1.00 98.25 86 VAL A N 1
ATOM 649 C CA . VAL A 1 86 ? -8.315 -12.114 -0.679 1.00 98.25 86 VAL A CA 1
ATOM 650 C C . VAL A 1 86 ? -7.276 -13.009 -1.340 1.00 98.25 86 VAL A C 1
ATOM 652 O O . VAL A 1 86 ? -6.074 -12.763 -1.245 1.00 98.25 86 VAL A O 1
ATOM 655 N N . GLU A 1 87 ? -7.743 -14.024 -2.061 1.00 96.25 87 GLU A N 1
ATOM 656 C CA . GLU A 1 87 ? -6.866 -14.915 -2.820 1.00 96.25 87 GLU A CA 1
ATOM 657 C C . GLU A 1 87 ? -6.167 -14.176 -3.971 1.00 96.25 87 GLU A C 1
ATOM 659 O O . GLU A 1 87 ? -6.787 -13.442 -4.750 1.00 96.25 87 GLU A O 1
ATOM 664 N N . ARG A 1 88 ? -4.850 -14.385 -4.091 1.00 94.69 88 ARG A N 1
ATOM 665 C CA . ARG A 1 88 ? -3.990 -13.737 -5.091 1.00 94.69 88 ARG A CA 1
ATOM 666 C C . ARG A 1 88 ? -3.221 -14.785 -5.884 1.00 94.69 88 ARG A C 1
ATOM 668 O O . ARG A 1 88 ? -2.377 -15.497 -5.355 1.00 94.69 88 ARG A O 1
ATOM 675 N N . THR A 1 89 ? -3.485 -14.853 -7.186 1.00 94.94 89 THR A N 1
ATOM 676 C CA . THR A 1 89 ? -2.765 -15.738 -8.113 1.00 94.94 89 THR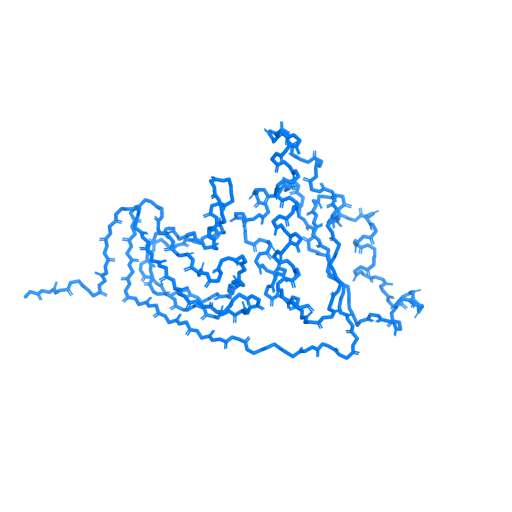 A CA 1
ATOM 677 C C . THR A 1 89 ? -1.715 -14.955 -8.892 1.00 94.94 89 THR A C 1
ATOM 679 O O . THR A 1 89 ? -2.021 -13.887 -9.432 1.00 94.94 89 THR A O 1
ATOM 682 N N . ALA A 1 90 ? -0.499 -15.504 -8.974 1.00 96.44 90 ALA A N 1
ATOM 683 C CA . ALA A 1 90 ? 0.600 -14.946 -9.757 1.00 96.44 90 ALA A CA 1
ATOM 684 C C . ALA A 1 90 ? 0.209 -14.729 -11.229 1.00 96.44 90 ALA A C 1
ATOM 686 O O . ALA A 1 90 ? -0.587 -15.476 -11.806 1.00 96.44 90 ALA A O 1
ATOM 687 N N . ASN A 1 91 ? 0.776 -13.690 -11.840 1.00 95.94 91 ASN A N 1
ATOM 688 C CA . ASN A 1 91 ? 0.581 -13.423 -13.260 1.00 95.94 91 ASN A CA 1
ATOM 689 C C . ASN A 1 91 ? 1.413 -14.399 -14.112 1.00 95.94 91 ASN A C 1
ATOM 691 O O . ASN A 1 91 ? 2.465 -14.870 -13.689 1.00 95.94 91 ASN A O 1
ATOM 695 N N . SER A 1 92 ? 0.988 -14.656 -15.354 1.00 96.44 92 SER A N 1
ATOM 696 C CA . SER A 1 92 ? 1.794 -15.436 -16.311 1.00 96.44 92 SER A CA 1
ATOM 697 C C . SER A 1 92 ? 3.073 -14.707 -16.746 1.00 96.44 92 SER A C 1
ATOM 699 O O . SER A 1 92 ? 4.077 -15.345 -17.050 1.00 96.44 92 SER A O 1
ATOM 701 N N . LYS A 1 93 ? 3.033 -13.369 -16.762 1.00 97.56 93 LYS A N 1
ATOM 702 C CA . LYS A 1 93 ? 4.190 -12.472 -16.854 1.00 97.56 93 LYS A CA 1
ATOM 703 C C . LYS A 1 93 ? 4.078 -11.414 -15.761 1.00 97.56 93 LYS A C 1
ATOM 705 O O . LYS A 1 93 ? 2.966 -10.910 -15.563 1.00 97.56 93 LYS A O 1
ATOM 710 N N . PRO A 1 94 ? 5.182 -11.024 -15.115 1.00 98.19 94 PRO A N 1
ATOM 711 C CA . PRO A 1 94 ? 5.150 -10.024 -14.056 1.00 98.19 94 PRO A CA 1
ATOM 712 C C . PRO A 1 94 ? 4.530 -8.713 -14.540 1.00 98.19 94 PRO A C 1
ATOM 714 O O . PRO A 1 94 ? 4.774 -8.283 -15.669 1.00 98.19 94 PRO A O 1
ATOM 717 N N . ALA A 1 95 ? 3.725 -8.080 -13.698 1.00 98.38 95 ALA A N 1
ATOM 718 C CA . ALA A 1 95 ? 3.431 -6.662 -13.826 1.00 98.38 95 ALA A CA 1
ATOM 719 C C . ALA A 1 95 ? 4.608 -5.850 -13.269 1.00 98.38 95 ALA A C 1
ATOM 721 O O . ALA A 1 95 ? 5.361 -6.330 -12.420 1.00 98.38 95 ALA A O 1
ATOM 722 N N . TRP A 1 96 ? 4.761 -4.610 -13.726 1.00 98.56 96 TRP A N 1
ATOM 723 C CA . TRP A 1 96 ? 5.731 -3.673 -13.165 1.00 98.56 96 TRP A CA 1
ATOM 724 C C . TRP A 1 96 ? 5.014 -2.469 -12.561 1.00 98.56 96 TRP A C 1
ATOM 726 O O . TRP A 1 96 ? 4.388 -1.690 -13.269 1.00 98.56 96 TRP A O 1
ATOM 736 N N . TRP A 1 97 ? 5.134 -2.303 -11.249 1.00 98.69 97 TRP A N 1
ATOM 737 C CA . TRP A 1 97 ? 4.600 -1.184 -10.483 1.00 98.69 97 TRP A CA 1
ATOM 738 C C . TRP A 1 97 ? 5.679 -0.155 -10.148 1.00 98.69 97 TRP A C 1
ATOM 740 O O . TRP A 1 97 ? 6.832 -0.498 -9.874 1.00 98.69 97 TRP A O 1
ATOM 750 N N . THR A 1 98 ? 5.307 1.119 -10.096 1.00 98.50 98 THR A N 1
ATOM 751 C CA . THR A 1 98 ? 6.197 2.174 -9.596 1.00 98.50 98 THR A CA 1
ATOM 752 C C . THR A 1 98 ? 5.594 2.916 -8.423 1.00 98.50 98 THR A C 1
ATOM 754 O O . THR A 1 98 ? 4.465 3.383 -8.516 1.00 98.50 98 THR A O 1
ATOM 757 N N . ILE A 1 99 ? 6.384 3.132 -7.380 1.00 98.69 99 ILE A N 1
ATOM 758 C CA . ILE A 1 99 ? 6.101 4.060 -6.286 1.00 98.69 99 ILE A CA 1
ATOM 759 C C . ILE A 1 99 ? 6.975 5.292 -6.486 1.00 98.69 99 ILE A C 1
ATOM 761 O O . ILE A 1 99 ? 8.173 5.174 -6.758 1.00 98.69 99 ILE A O 1
ATOM 765 N N . GLY A 1 100 ? 6.392 6.475 -6.329 1.00 98.00 100 GLY A N 1
ATOM 766 C CA . GLY A 1 100 ? 7.166 7.700 -6.389 1.00 98.00 100 GLY A CA 1
ATOM 767 C C . GLY A 1 100 ? 6.353 8.968 -6.284 1.00 98.00 100 GLY A C 1
ATOM 768 O O . GLY A 1 100 ? 5.162 8.945 -5.980 1.00 98.00 100 GLY A O 1
ATOM 769 N N . ASP A 1 101 ? 7.019 10.079 -6.561 1.00 97.69 101 ASP A N 1
ATOM 770 C CA . ASP A 1 101 ? 6.443 11.412 -6.483 1.00 97.69 101 ASP A CA 1
ATOM 771 C C . ASP A 1 101 ? 6.099 11.986 -7.874 1.00 97.69 101 ASP A C 1
ATOM 773 O O . ASP A 1 101 ? 5.788 11.244 -8.811 1.00 97.69 101 ASP A O 1
ATOM 777 N N . SER A 1 102 ? 6.151 13.312 -8.044 1.00 97.19 102 SER A N 1
ATOM 778 C CA . SER A 1 102 ? 5.916 13.974 -9.333 1.00 97.19 102 SER A CA 1
ATOM 779 C C . SER A 1 102 ? 6.912 13.544 -10.413 1.00 97.19 102 SER A C 1
ATOM 781 O O . SER A 1 102 ? 6.534 13.490 -11.583 1.00 97.19 102 SER A O 1
ATOM 783 N N . THR A 1 103 ? 8.145 13.178 -10.048 1.00 96.88 103 THR A N 1
ATOM 784 C CA . THR A 1 103 ? 9.174 12.716 -10.997 1.00 96.88 103 THR A CA 1
ATOM 785 C C . THR A 1 103 ? 8.860 11.343 -11.592 1.00 96.88 103 THR A C 1
ATOM 787 O O . THR A 1 103 ? 9.433 10.970 -12.614 1.00 96.88 103 THR A O 1
ATOM 790 N N . VAL A 1 104 ? 7.919 10.610 -10.988 1.00 97.88 104 VAL A N 1
ATOM 791 C CA . VAL A 1 104 ? 7.362 9.349 -11.494 1.00 97.88 104 VAL A CA 1
ATOM 792 C C . VAL A 1 104 ? 5.987 9.588 -12.124 1.00 97.88 104 VAL A C 1
ATOM 794 O O . VAL A 1 104 ? 5.728 9.114 -13.227 1.00 97.88 104 VAL A O 1
ATOM 797 N N . GLN A 1 105 ? 5.119 10.381 -11.494 1.00 97.81 105 GLN A N 1
ATOM 798 C CA . GLN A 1 105 ? 3.737 10.577 -11.945 1.00 97.81 105 GLN A CA 1
ATOM 799 C C . GLN A 1 105 ? 3.606 11.303 -13.293 1.00 97.81 105 GLN A C 1
ATOM 801 O O . GLN A 1 105 ? 2.756 10.946 -14.105 1.00 97.81 105 GLN A O 1
ATOM 806 N N . GLN A 1 106 ? 4.372 12.376 -13.494 1.00 96.88 106 GLN A N 1
ATOM 807 C CA . GLN A 1 106 ? 4.024 13.420 -14.463 1.00 96.88 106 GLN A CA 1
ATOM 808 C C . GLN A 1 106 ? 4.386 13.067 -15.909 1.00 96.88 106 GLN A C 1
ATOM 810 O O . GLN A 1 106 ? 5.305 12.291 -16.171 1.00 96.88 106 GLN A O 1
ATOM 815 N N . ASN A 1 107 ? 3.691 13.706 -16.857 1.00 96.12 107 ASN A N 1
ATOM 816 C CA . ASN A 1 107 ? 4.043 13.629 -18.273 1.00 96.12 107 ASN A CA 1
ATOM 817 C C . ASN A 1 107 ? 5.497 14.088 -18.489 1.00 96.12 107 ASN A C 1
ATOM 819 O O . ASN A 1 107 ? 5.916 15.116 -17.959 1.00 96.12 107 ASN A O 1
ATOM 823 N N . GLY A 1 108 ? 6.260 13.304 -19.249 1.00 92.25 108 GLY A N 1
ATOM 824 C CA . GLY A 1 108 ? 7.702 13.468 -19.429 1.00 92.25 108 GLY A CA 1
ATOM 825 C C . GLY A 1 108 ? 8.556 12.604 -18.497 1.00 92.25 108 GLY A C 1
ATOM 826 O O . GLY A 1 108 ? 9.759 12.491 -18.728 1.00 92.25 108 GLY A O 1
ATOM 827 N N . SER A 1 109 ? 7.972 11.943 -17.489 1.00 96.56 109 SER A N 1
ATOM 828 C CA . SER A 1 109 ? 8.689 10.915 -16.732 1.00 96.56 109 SER A CA 1
ATOM 829 C C . SER A 1 109 ? 8.813 9.613 -17.528 1.00 96.56 109 SER A C 1
ATOM 831 O O . SER A 1 109 ? 8.005 9.293 -18.411 1.00 96.56 109 SER A O 1
ATOM 833 N N . TRP A 1 110 ? 9.815 8.809 -17.170 1.00 95.00 110 TRP A N 1
ATOM 834 C CA . TRP A 1 110 ? 9.991 7.471 -17.734 1.00 95.00 110 TRP A CA 1
ATOM 835 C C . TRP A 1 110 ? 8.796 6.560 -17.405 1.00 95.00 110 TRP A C 1
ATOM 837 O O . TRP A 1 110 ? 8.325 5.832 -18.276 1.00 95.00 110 TRP A O 1
ATOM 847 N N . ALA A 1 111 ? 8.258 6.643 -16.183 1.00 97.12 111 ALA A N 1
ATOM 848 C CA . ALA A 1 111 ? 7.141 5.814 -15.740 1.00 97.12 111 ALA A CA 1
ATOM 849 C C . ALA A 1 111 ? 5.827 6.201 -16.434 1.00 97.12 111 ALA A C 1
ATOM 851 O O . ALA A 1 111 ? 5.081 5.325 -16.864 1.00 97.12 111 ALA A O 1
ATOM 852 N N . TYR A 1 112 ? 5.558 7.497 -16.623 1.00 96.94 112 TYR A N 1
ATOM 853 C CA . TYR A 1 112 ? 4.408 7.964 -17.398 1.00 96.94 112 TYR A CA 1
ATOM 854 C C . TYR A 1 112 ? 4.500 7.504 -18.851 1.00 96.94 112 TYR A C 1
ATOM 856 O O . TYR A 1 112 ? 3.520 7.004 -19.401 1.00 96.94 112 TYR A O 1
ATOM 864 N N . THR A 1 113 ? 5.682 7.628 -19.459 1.00 97.00 113 THR A N 1
ATOM 865 C CA . THR A 1 113 ? 5.911 7.184 -20.838 1.00 97.00 113 THR A CA 1
ATOM 866 C C . THR A 1 113 ? 5.621 5.691 -20.970 1.00 97.00 113 THR A C 1
ATOM 868 O O . THR A 1 113 ? 4.748 5.314 -21.752 1.00 97.00 113 THR A O 1
ATOM 871 N N . LEU A 1 114 ? 6.255 4.840 -20.154 1.00 97.25 114 LEU A N 1
ATOM 872 C CA . LEU A 1 114 ? 6.053 3.387 -20.214 1.00 97.25 114 LEU A CA 1
ATOM 873 C C . LEU A 1 114 ? 4.603 2.975 -19.942 1.00 97.25 114 LEU A C 1
ATOM 875 O O . LEU A 1 114 ? 4.089 2.105 -20.637 1.00 97.25 114 LEU A O 1
ATOM 879 N N . ASN A 1 115 ? 3.912 3.626 -19.004 1.00 97.25 115 ASN A N 1
ATOM 880 C CA . ASN A 1 115 ? 2.507 3.331 -18.710 1.00 97.25 115 ASN A CA 1
ATOM 881 C C . ASN A 1 115 ? 1.578 3.553 -19.917 1.00 97.25 115 ASN A C 1
ATOM 883 O O . ASN A 1 115 ? 0.560 2.879 -20.035 1.00 97.25 115 ASN A O 1
ATOM 887 N N . ASN A 1 116 ? 1.913 4.490 -20.810 1.00 97.31 116 ASN A N 1
ATOM 888 C CA . ASN A 1 116 ? 1.092 4.830 -21.978 1.00 97.31 116 ASN A CA 1
ATOM 889 C C . ASN A 1 116 ? 1.590 4.203 -23.289 1.00 97.31 116 ASN A C 1
ATOM 891 O O . ASN A 1 116 ? 0.836 4.146 -24.254 1.00 97.31 116 ASN A O 1
ATOM 895 N N . THR A 1 117 ? 2.847 3.753 -23.340 1.00 96.88 117 THR A N 1
ATOM 896 C CA . THR A 1 117 ? 3.515 3.335 -24.589 1.00 96.88 117 THR A CA 1
ATOM 897 C C . THR A 1 117 ? 4.240 1.992 -24.473 1.00 96.88 117 THR A C 1
ATOM 899 O O . THR A 1 117 ? 5.078 1.668 -25.306 1.00 96.88 117 THR A O 1
ATOM 902 N N . LEU A 1 118 ? 3.929 1.161 -23.466 1.00 97.25 118 LEU A N 1
ATOM 903 C CA . LEU A 1 118 ? 4.586 -0.141 -23.256 1.00 97.25 118 LEU A CA 1
ATOM 904 C C . LEU A 1 118 ? 4.625 -1.017 -24.525 1.00 97.25 118 LEU A C 1
ATOM 906 O O . LEU A 1 118 ? 5.627 -1.688 -24.781 1.00 97.25 118 LEU A O 1
ATOM 910 N N . SER A 1 119 ? 3.559 -0.998 -25.333 1.00 97.25 119 SER A N 1
ATOM 911 C CA . SER A 1 119 ? 3.470 -1.733 -26.604 1.00 97.25 119 SER A CA 1
ATOM 912 C C . SER A 1 119 ? 4.584 -1.387 -27.590 1.00 97.25 119 SER A C 1
ATOM 914 O O . SER A 1 119 ? 5.007 -2.252 -28.356 1.00 97.25 119 SER A O 1
ATOM 916 N N . ASP A 1 120 ? 5.100 -0.162 -27.527 1.00 97.81 120 ASP A N 1
ATOM 917 C CA . ASP A 1 120 ? 6.106 0.371 -28.447 1.00 97.81 120 ASP A CA 1
ATOM 918 C C . ASP A 1 120 ? 7.513 -0.151 -28.114 1.00 97.81 120 ASP A C 1
ATOM 920 O O . ASP A 1 120 ? 8.460 0.032 -28.883 1.00 97.81 120 ASP A O 1
ATOM 924 N N . TYR A 1 121 ? 7.651 -0.884 -27.000 1.00 97.06 121 TYR A N 1
ATOM 925 C CA . TYR A 1 121 ? 8.888 -1.512 -26.547 1.00 97.06 121 TYR A CA 1
ATOM 926 C C . TYR A 1 121 ? 8.776 -3.048 -26.541 1.00 97.06 121 TYR A C 1
ATOM 928 O O . TYR A 1 121 ? 8.740 -3.649 -25.465 1.00 97.06 121 TYR A O 1
ATOM 936 N N . PRO A 1 122 ? 8.806 -3.735 -27.705 1.00 96.88 122 PRO A N 1
ATOM 937 C CA . PRO A 1 1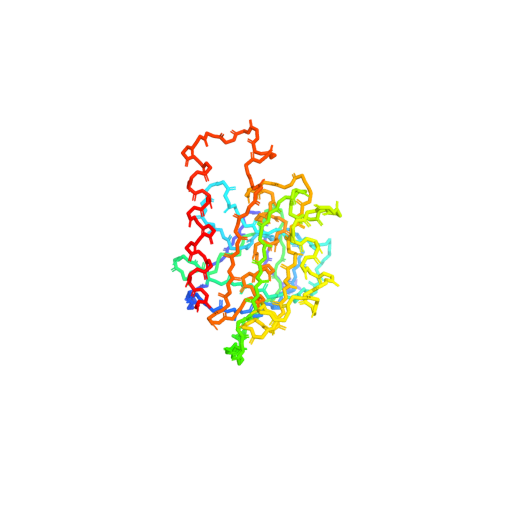22 ? 8.610 -5.187 -27.803 1.00 96.88 122 PRO A CA 1
ATOM 938 C C . PRO A 1 122 ? 9.519 -6.023 -26.901 1.00 96.88 122 PRO A C 1
ATOM 940 O O . PRO A 1 122 ? 9.110 -7.051 -26.378 1.00 96.88 122 PRO A O 1
ATOM 943 N N . LYS A 1 123 ? 10.767 -5.592 -26.680 1.00 97.19 123 LYS A N 1
ATOM 944 C CA . LYS A 1 123 ? 11.682 -6.300 -25.768 1.00 97.19 123 LYS A CA 1
ATOM 945 C C . LYS A 1 123 ? 11.171 -6.307 -24.324 1.00 97.19 123 LYS A C 1
ATOM 947 O O . LYS A 1 123 ? 11.389 -7.290 -23.627 1.00 97.19 123 LYS A O 1
ATOM 952 N N . LEU A 1 124 ? 10.499 -5.237 -23.899 1.00 96.62 124 LEU A N 1
ATOM 953 C CA . LEU A 1 124 ? 9.943 -5.097 -22.557 1.00 96.62 124 LEU A CA 1
ATOM 954 C C . LEU A 1 124 ? 8.531 -5.691 -22.470 1.00 96.62 124 LEU A C 1
ATOM 956 O O . LEU A 1 124 ? 8.274 -6.513 -21.595 1.00 96.62 124 LEU A O 1
ATOM 960 N N . SER A 1 125 ? 7.635 -5.359 -23.402 1.00 97.12 125 SER A N 1
ATOM 961 C CA . SER A 1 125 ? 6.262 -5.892 -23.422 1.00 97.12 125 SER A CA 1
ATOM 962 C C . SER A 1 125 ? 6.196 -7.407 -23.660 1.00 97.12 125 SER A C 1
A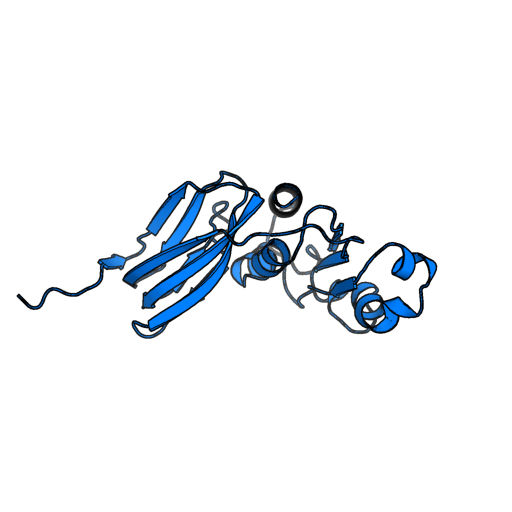TOM 964 O O . SER A 1 125 ? 5.204 -8.059 -23.332 1.00 97.12 125 SER A O 1
ATOM 966 N N . ASN A 1 126 ? 7.275 -8.019 -24.159 1.00 97.31 126 ASN A N 1
ATOM 967 C CA . ASN A 1 126 ? 7.385 -9.473 -24.214 1.00 97.31 126 ASN A CA 1
ATOM 968 C C . ASN A 1 126 ? 7.717 -10.122 -22.863 1.00 97.31 126 ASN A C 1
ATOM 970 O O . ASN A 1 126 ? 7.404 -11.305 -22.709 1.00 97.31 126 ASN A O 1
ATOM 974 N N . VAL A 1 127 ? 8.290 -9.398 -21.896 1.00 97.75 127 VAL A N 1
ATOM 975 C CA . VAL A 1 127 ? 8.711 -9.951 -20.593 1.00 97.75 127 VAL A CA 1
ATOM 976 C C . VAL A 1 127 ? 7.828 -9.523 -19.420 1.00 97.75 127 VAL A C 1
ATOM 978 O O . VAL A 1 127 ? 7.719 -10.286 -18.467 1.00 97.75 127 VAL A O 1
ATOM 981 N N . ILE A 1 128 ? 7.154 -8.372 -19.500 1.00 97.88 128 ILE A N 1
ATOM 982 C CA . ILE A 1 128 ? 6.149 -7.940 -18.513 1.00 97.88 128 ILE A CA 1
ATOM 983 C C . ILE A 1 128 ? 4.744 -7.942 -19.124 1.00 97.88 128 ILE A C 1
ATOM 985 O O . ILE A 1 128 ? 4.593 -7.806 -20.336 1.00 97.88 128 ILE A O 1
ATOM 989 N N . SER A 1 129 ? 3.709 -8.108 -18.301 1.00 96.69 129 SER A N 1
ATOM 990 C CA . SER A 1 129 ? 2.307 -8.084 -18.750 1.00 96.69 129 SER A CA 1
ATOM 991 C C . SER A 1 129 ? 1.741 -6.668 -18.860 1.00 96.69 129 SER A C 1
ATOM 993 O O . SER A 1 129 ? 0.985 -6.374 -19.782 1.00 96.69 129 SER A O 1
ATOM 995 N N . VAL A 1 130 ? 2.093 -5.798 -17.917 1.00 97.38 130 VAL A N 1
ATOM 996 C CA . VAL A 1 130 ? 1.540 -4.449 -17.772 1.00 97.38 130 VAL A CA 1
ATOM 997 C C . VAL A 1 130 ? 2.496 -3.589 -16.948 1.00 97.38 130 VAL A C 1
ATOM 999 O O . VAL A 1 130 ? 3.293 -4.109 -16.164 1.00 97.38 130 VAL A O 1
ATOM 1002 N N . PHE A 1 131 ? 2.418 -2.275 -17.132 1.00 98.38 131 PHE A N 1
ATOM 1003 C CA . PHE A 1 131 ? 3.140 -1.285 -16.343 1.00 98.38 131 PHE A CA 1
ATOM 1004 C C . PHE A 1 131 ? 2.131 -0.392 -15.611 1.00 98.38 131 PHE A C 1
ATOM 1006 O O . PHE A 1 131 ? 1.174 0.063 -16.232 1.00 98.38 131 PHE A O 1
ATOM 1013 N N . TYR A 1 132 ? 2.352 -0.139 -14.321 1.00 98.31 132 TYR A N 1
ATOM 1014 C CA . TYR A 1 132 ? 1.501 0.678 -13.460 1.00 98.31 132 TYR A CA 1
ATOM 1015 C C . TYR A 1 132 ? 2.283 1.852 -12.876 1.00 98.31 132 TYR A C 1
ATOM 1017 O O . TYR A 1 132 ? 3.071 1.699 -11.936 1.00 98.31 132 TYR A O 1
ATOM 1025 N N . ASN A 1 133 ? 2.007 3.051 -13.385 1.00 98.19 133 ASN A N 1
ATOM 1026 C CA . ASN A 1 133 ? 2.486 4.285 -12.778 1.00 98.19 133 ASN A CA 1
ATOM 1027 C C . ASN A 1 133 ? 1.660 4.626 -11.528 1.00 98.19 133 ASN A C 1
ATOM 1029 O O . ASN A 1 133 ? 0.577 5.195 -11.639 1.00 98.19 133 ASN A O 1
ATOM 1033 N N . SER A 1 134 ? 2.190 4.306 -10.344 1.00 98.31 134 SER A N 1
ATOM 1034 C CA . SER A 1 134 ? 1.578 4.671 -9.053 1.00 98.31 134 SER A CA 1
ATOM 1035 C C . SER A 1 134 ? 2.265 5.878 -8.394 1.00 98.31 134 SER A C 1
ATOM 1037 O O . SER A 1 134 ? 2.228 6.032 -7.175 1.00 98.31 134 SER A O 1
ATOM 1039 N N . GLY A 1 135 ? 2.929 6.742 -9.169 1.00 98.00 135 GLY A N 1
ATOM 1040 C CA . GLY A 1 135 ? 3.514 7.979 -8.648 1.00 98.00 135 GLY A CA 1
ATOM 1041 C C . GLY A 1 135 ? 2.452 9.005 -8.235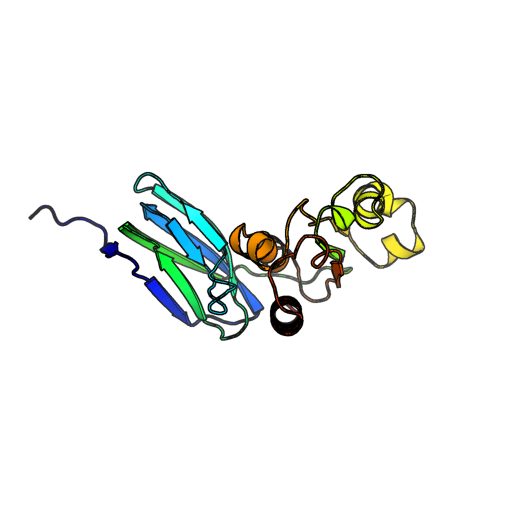 1.00 98.00 135 GLY A C 1
ATOM 1042 O O . GLY A 1 135 ? 1.413 9.120 -8.884 1.00 98.00 135 GLY A O 1
ATOM 1043 N N . GLN A 1 136 ? 2.731 9.801 -7.198 1.00 98.19 136 GLN A N 1
ATOM 1044 C CA . GLN A 1 136 ? 1.837 10.865 -6.731 1.00 98.19 136 GLN A CA 1
ATOM 1045 C C . GLN A 1 136 ? 2.595 12.158 -6.396 1.00 98.19 136 GLN A C 1
ATOM 1047 O O . GLN A 1 136 ? 3.417 12.209 -5.482 1.00 98.19 136 GLN A O 1
ATOM 1052 N N . ALA A 1 137 ? 2.290 13.245 -7.105 1.00 97.69 137 ALA A N 1
ATOM 1053 C CA . ALA A 1 137 ? 2.982 14.524 -6.968 1.00 97.69 137 ALA A CA 1
ATOM 1054 C C . ALA A 1 137 ? 2.943 15.105 -5.549 1.00 97.69 137 ALA A C 1
ATOM 1056 O O . ALA A 1 137 ? 1.900 15.167 -4.894 1.00 97.69 137 ALA A O 1
ATOM 1057 N N . GLY A 1 138 ? 4.100 15.596 -5.102 1.00 96.94 138 GLY A N 1
ATOM 1058 C CA . GLY A 1 138 ? 4.272 16.229 -3.795 1.00 96.94 138 GLY A CA 1
ATOM 1059 C C . GLY A 1 138 ? 4.317 15.248 -2.624 1.00 96.94 138 GLY A C 1
ATOM 1060 O O . GLY A 1 138 ? 4.270 15.685 -1.477 1.00 96.94 138 GLY A O 1
ATOM 1061 N N . ARG A 1 139 ? 4.354 13.932 -2.876 1.00 97.69 139 ARG A N 1
ATOM 1062 C CA . ARG A 1 139 ? 4.382 12.928 -1.805 1.00 97.69 139 ARG A CA 1
ATOM 1063 C C . ARG A 1 139 ? 5.815 12.539 -1.465 1.00 97.69 139 ARG A C 1
ATOM 1065 O O . ARG A 1 139 ? 6.713 12.565 -2.304 1.00 97.69 139 ARG A O 1
ATOM 1072 N N . GLN A 1 140 ? 5.984 12.194 -0.197 1.00 97.00 140 GLN A N 1
ATOM 1073 C CA . GLN A 1 140 ? 7.149 11.550 0.409 1.00 97.00 140 GLN A CA 1
ATOM 1074 C C . GLN A 1 140 ? 6.654 10.286 1.129 1.00 97.00 140 GLN A C 1
ATOM 1076 O O . GLN A 1 140 ? 5.442 10.087 1.223 1.00 97.00 140 GLN A O 1
ATOM 1081 N N . HIS A 1 141 ? 7.532 9.436 1.678 1.00 97.75 141 HIS A N 1
ATOM 1082 C CA . HIS A 1 141 ? 7.109 8.145 2.262 1.00 97.75 141 HIS A CA 1
ATOM 1083 C C . HIS A 1 141 ? 5.985 8.271 3.293 1.00 97.75 141 HIS A C 1
ATOM 1085 O O . HIS A 1 141 ? 5.042 7.487 3.258 1.00 97.75 141 HIS A O 1
ATOM 1091 N N . ARG A 1 142 ? 6.034 9.269 4.183 1.00 96.69 142 ARG A N 1
ATOM 1092 C CA . ARG A 1 142 ? 4.986 9.455 5.200 1.00 96.69 142 ARG A CA 1
ATOM 1093 C C . ARG A 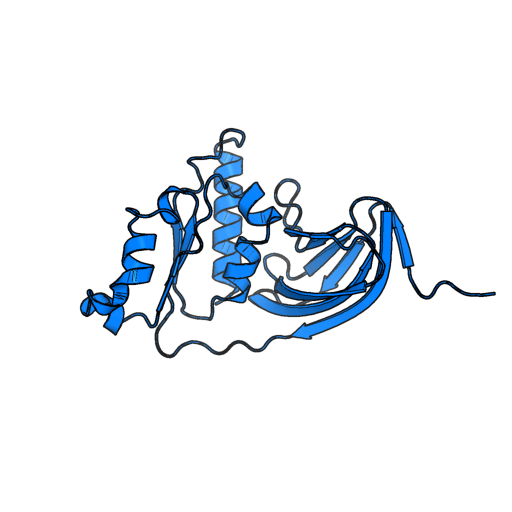1 142 ? 3.623 9.781 4.589 1.00 96.69 142 ARG A C 1
ATOM 1095 O O . ARG A 1 142 ? 2.656 9.091 4.883 1.00 96.69 142 ARG A O 1
ATOM 1102 N N . SER A 1 143 ? 3.542 10.784 3.712 1.00 97.00 143 SER A N 1
ATOM 1103 C CA . SER A 1 143 ? 2.266 11.170 3.093 1.00 97.00 143 SER A CA 1
ATOM 1104 C C . SER A 1 143 ? 1.760 10.120 2.108 1.00 97.00 143 SER A C 1
ATOM 1106 O O . SER A 1 143 ? 0.574 9.820 2.105 1.00 97.00 143 SER A O 1
ATOM 1108 N N . TYR A 1 144 ? 2.650 9.486 1.342 1.00 98.38 144 TYR A N 1
ATOM 1109 C CA . TYR A 1 144 ? 2.289 8.379 0.455 1.00 98.38 144 TYR A CA 1
ATOM 1110 C C . TYR A 1 144 ? 1.706 7.190 1.237 1.00 98.38 144 TYR A C 1
ATOM 1112 O O . TYR A 1 144 ? 0.761 6.541 0.788 1.00 98.38 144 TYR A O 1
ATOM 1120 N N . TYR A 1 145 ? 2.234 6.937 2.438 1.00 97.88 145 TYR A N 1
ATOM 1121 C CA . TYR A 1 145 ? 1.723 5.908 3.334 1.00 97.88 145 TYR A CA 1
ATOM 1122 C C . TYR A 1 145 ? 0.361 6.285 3.918 1.00 97.88 145 TYR A C 1
ATOM 1124 O O . TYR A 1 145 ? -0.602 5.541 3.754 1.00 97.88 145 TYR A O 1
ATOM 1132 N N . THR A 1 146 ? 0.261 7.457 4.552 1.00 97.62 146 THR A N 1
ATOM 1133 C CA . THR A 1 146 ? -0.963 7.910 5.230 1.00 97.62 146 THR A CA 1
ATOM 1134 C C . THR A 1 146 ? -2.137 8.126 4.272 1.00 97.62 146 THR A C 1
ATOM 1136 O O . THR A 1 146 ? -3.285 7.911 4.650 1.00 97.62 146 THR A O 1
ATOM 1139 N N . GLU A 1 147 ? -1.874 8.462 3.009 1.00 97.88 147 GLU A N 1
ATOM 1140 C CA . GLU A 1 147 ? -2.905 8.558 1.965 1.00 97.88 147 GLU A CA 1
ATOM 1141 C C . GLU A 1 147 ? -3.328 7.184 1.395 1.00 97.88 147 GLU A C 1
ATOM 1143 O O . GLU A 1 147 ? -4.174 7.118 0.505 1.00 97.88 147 GLU A O 1
ATOM 1148 N N . GLY A 1 148 ? -2.755 6.072 1.874 1.00 98.12 148 GLY A N 1
ATOM 1149 C CA . GLY A 1 148 ? -3.107 4.714 1.436 1.00 98.12 148 GLY A CA 1
ATOM 1150 C C . GLY A 1 148 ? -2.522 4.302 0.092 1.00 98.12 148 GLY A C 1
ATOM 1151 O O . GLY A 1 148 ? -2.860 3.240 -0.429 1.00 98.12 148 GLY A O 1
ATOM 1152 N N . LEU A 1 149 ? -1.613 5.095 -0.472 1.00 98.50 149 LEU A N 1
ATOM 1153 C CA . LEU A 1 149 ? -1.053 4.834 -1.795 1.00 98.50 149 LEU A CA 1
ATOM 1154 C C . LEU A 1 149 ? -0.128 3.613 -1.777 1.00 98.50 149 LEU A C 1
ATOM 1156 O O . LEU A 1 149 ? -0.190 2.799 -2.697 1.00 98.50 149 LEU A O 1
ATOM 1160 N N . LEU A 1 150 ? 0.658 3.418 -0.705 1.00 98.56 150 LEU A N 1
ATOM 1161 C CA . LEU A 1 150 ? 1.427 2.177 -0.543 1.00 98.56 150 LEU A CA 1
ATOM 1162 C C . LEU A 1 150 ? 0.489 0.971 -0.440 1.00 98.56 150 LEU A C 1
ATOM 1164 O O . LEU A 1 150 ? 0.704 -0.019 -1.130 1.00 98.56 150 LEU A O 1
ATOM 1168 N N . ASN A 1 151 ? -0.573 1.069 0.364 1.00 98.50 151 ASN A N 1
ATOM 1169 C CA . ASN A 1 151 ? -1.541 -0.014 0.512 1.00 98.50 151 ASN A CA 1
ATOM 1170 C C . ASN A 1 151 ? -2.182 -0.405 -0.829 1.00 98.50 151 ASN A C 1
ATOM 1172 O O . ASN A 1 151 ? -2.309 -1.591 -1.121 1.00 98.50 151 ASN A O 1
ATOM 1176 N N . ASN A 1 152 ? -2.513 0.571 -1.678 1.00 98.44 152 ASN A N 1
ATOM 1177 C CA . ASN A 1 152 ? -3.046 0.307 -3.016 1.00 98.44 152 ASN A CA 1
ATOM 1178 C C . ASN A 1 152 ? -2.061 -0.496 -3.880 1.00 98.44 152 ASN A C 1
ATOM 1180 O O . ASN A 1 152 ? -2.474 -1.439 -4.553 1.00 98.44 152 ASN A O 1
ATOM 1184 N N . VAL A 1 153 ? -0.767 -0.158 -3.832 1.00 98.69 153 VAL A N 1
ATOM 1185 C CA . VAL A 1 153 ? 0.277 -0.911 -4.546 1.00 98.69 153 VAL A CA 1
ATOM 1186 C C . VAL A 1 153 ? 0.420 -2.320 -3.970 1.00 98.69 153 VAL A C 1
ATOM 1188 O O . VAL A 1 153 ? 0.382 -3.282 -4.730 1.00 98.69 153 VAL A O 1
ATOM 1191 N N . LEU A 1 154 ? 0.520 -2.467 -2.644 1.00 98.56 154 LEU A N 1
ATOM 1192 C CA . LEU A 1 154 ? 0.672 -3.773 -1.987 1.00 98.56 154 LEU A CA 1
ATOM 1193 C C . LEU A 1 154 ? -0.534 -4.696 -2.232 1.00 98.56 154 LEU A C 1
ATOM 1195 O O . LEU A 1 154 ? -0.364 -5.893 -2.453 1.00 98.56 154 LEU A O 1
ATOM 1199 N N . CYS A 1 155 ? -1.749 -4.143 -2.257 1.00 98.31 155 CYS A N 1
ATOM 1200 C CA . CYS A 1 155 ? -2.959 -4.890 -2.599 1.00 98.31 155 CYS A CA 1
ATOM 1201 C C . CYS A 1 155 ? -3.016 -5.298 -4.080 1.00 98.31 155 CYS A C 1
ATOM 1203 O O . CYS A 1 155 ? -3.684 -6.277 -4.418 1.00 98.31 155 CYS A O 1
ATOM 1205 N N . GLY A 1 156 ? -2.370 -4.529 -4.962 1.00 97.69 156 GLY A N 1
ATOM 1206 C CA . GLY A 1 156 ? -2.376 -4.737 -6.410 1.00 97.69 156 GLY A CA 1
ATOM 1207 C C . GLY A 1 156 ? -1.295 -5.693 -6.907 1.00 97.69 156 GLY A C 1
ATOM 1208 O O . GLY A 1 156 ? -1.545 -6.453 -7.847 1.00 97.69 156 GLY A O 1
ATOM 1209 N N . ILE A 1 157 ? -0.113 -5.675 -6.284 1.00 97.38 157 ILE A N 1
ATOM 1210 C CA . ILE A 1 157 ? 1.001 -6.537 -6.686 1.00 97.38 157 ILE A CA 1
ATOM 1211 C C . ILE A 1 157 ? 0.638 -8.005 -6.481 1.00 97.38 157 ILE A C 1
ATOM 1213 O O . ILE A 1 157 ? -0.223 -8.353 -5.671 1.00 97.38 157 ILE A O 1
ATOM 1217 N N . LYS A 1 158 ? 1.293 -8.892 -7.216 1.00 96.94 158 LYS A N 1
ATOM 1218 C CA . LYS A 1 158 ? 1.195 -10.351 -7.095 1.00 96.94 158 LYS A CA 1
ATOM 1219 C C . LYS A 1 158 ? 2.591 -10.944 -7.040 1.00 96.94 158 LYS A C 1
ATOM 1221 O O . LYS A 1 158 ? 3.552 -10.288 -7.432 1.00 96.94 158 LYS A O 1
ATOM 1226 N N . SER A 1 159 ? 2.687 -12.199 -6.604 1.00 96.62 159 SER A N 1
ATOM 1227 C CA . SER A 1 159 ? 3.990 -12.845 -6.545 1.00 96.62 159 SER A CA 1
ATOM 1228 C C . SER A 1 159 ? 4.678 -12.856 -7.913 1.00 96.62 159 SER A C 1
ATOM 1230 O O . SER A 1 159 ? 4.049 -13.161 -8.934 1.00 96.62 159 SER A O 1
ATOM 1232 N N . GLY A 1 160 ? 5.958 -12.487 -7.914 1.00 97.12 160 GLY A N 1
ATOM 1233 C CA . GLY A 1 160 ? 6.794 -12.335 -9.101 1.00 97.12 160 GLY A CA 1
ATOM 1234 C C . GLY A 1 160 ? 6.721 -10.968 -9.788 1.00 97.12 160 GLY A C 1
ATOM 1235 O O . GLY A 1 160 ? 7.548 -10.719 -10.663 1.00 97.12 160 GLY A O 1
ATOM 1236 N N . ASP A 1 161 ? 5.788 -10.083 -9.420 1.00 98.50 161 ASP A N 1
ATOM 1237 C CA . ASP A 1 161 ? 5.739 -8.720 -9.961 1.00 98.50 161 ASP A CA 1
ATOM 1238 C C . ASP A 1 161 ? 6.991 -7.910 -9.577 1.00 98.50 161 ASP A C 1
ATOM 1240 O O . ASP A 1 161 ? 7.674 -8.168 -8.586 1.00 98.50 161 ASP A O 1
ATOM 1244 N N . VAL A 1 162 ? 7.295 -6.886 -10.373 1.00 98.06 162 VAL A N 1
ATOM 1245 C CA . VAL A 1 162 ? 8.426 -5.980 -10.144 1.00 98.06 162 VAL A CA 1
ATOM 1246 C C . VAL A 1 162 ? 7.916 -4.668 -9.566 1.00 98.06 162 VAL A C 1
ATOM 1248 O O . VAL A 1 162 ? 6.957 -4.094 -10.080 1.00 98.06 162 VAL A O 1
ATOM 1251 N N . VAL A 1 163 ? 8.592 -4.142 -8.542 1.00 98.56 163 VAL A N 1
ATOM 1252 C CA . VAL A 1 163 ? 8.301 -2.809 -7.997 1.00 98.56 163 VAL A CA 1
ATOM 1253 C C . VAL A 1 163 ? 9.549 -1.934 -8.033 1.00 98.56 163 VAL A C 1
ATOM 1255 O O . VAL A 1 163 ? 10.619 -2.329 -7.575 1.00 98.56 163 VAL A O 1
ATOM 1258 N N . SER A 1 164 ? 9.421 -0.719 -8.566 1.00 98.19 164 SER A N 1
ATOM 1259 C CA . SER A 1 164 ? 10.462 0.313 -8.496 1.00 98.19 164 SER A CA 1
ATOM 1260 C C . SER A 1 164 ? 10.028 1.454 -7.588 1.00 98.19 164 SER A C 1
ATOM 1262 O O . SER A 1 164 ? 8.948 2.007 -7.768 1.00 98.19 164 SER A O 1
ATOM 1264 N N . ILE A 1 165 ? 10.887 1.845 -6.649 1.00 98.12 165 ILE A N 1
ATOM 1265 C CA . ILE A 1 165 ? 10.688 3.026 -5.802 1.00 98.12 165 ILE A CA 1
ATOM 1266 C C . ILE A 1 165 ? 11.622 4.126 -6.308 1.00 98.12 165 ILE A C 1
ATOM 1268 O O . ILE A 1 165 ? 12.834 3.921 -6.386 1.00 98.12 165 ILE A O 1
ATOM 1272 N N . SER A 1 166 ? 11.081 5.286 -6.677 1.00 94.62 166 SER A N 1
ATOM 1273 C CA . SER A 1 166 ? 11.863 6.413 -7.202 1.00 94.62 166 SER A CA 1
ATOM 1274 C C . SER A 1 166 ? 11.264 7.757 -6.786 1.00 94.62 166 SER A C 1
ATOM 1276 O O . SER A 1 166 ? 10.083 7.843 -6.480 1.00 94.62 166 SER A O 1
ATOM 1278 N N . GLY A 1 167 ? 12.072 8.816 -6.727 1.00 93.12 167 GLY A N 1
ATOM 1279 C CA . GLY A 1 167 ? 11.591 10.181 -6.460 1.00 93.12 167 GLY A CA 1
ATOM 1280 C C . GLY A 1 167 ? 11.129 10.475 -5.025 1.00 93.12 167 GLY A C 1
ATOM 1281 O O . GLY A 1 167 ? 10.889 11.627 -4.686 1.00 93.12 167 GLY A O 1
ATOM 1282 N N . MET A 1 168 ? 11.069 9.479 -4.137 1.00 95.69 168 MET A N 1
ATOM 1283 C CA . MET A 1 168 ? 10.506 9.650 -2.788 1.00 95.69 168 MET A CA 1
ATOM 1284 C C . MET A 1 168 ? 11.295 10.600 -1.868 1.00 95.69 168 MET A C 1
ATOM 1286 O O . MET A 1 168 ? 10.776 11.012 -0.835 1.00 95.69 168 MET A O 1
ATOM 1290 N N . GLY A 1 169 ? 12.528 10.965 -2.237 1.00 94.12 169 GLY A N 1
ATOM 1291 C CA . GLY A 1 169 ? 13.350 11.938 -1.508 1.00 94.12 169 GLY A CA 1
ATOM 1292 C C . GLY A 1 169 ? 13.177 13.394 -1.945 1.00 94.12 169 GLY A C 1
ATOM 1293 O O . GLY A 1 169 ? 13.609 14.283 -1.225 1.00 94.12 169 GLY A O 1
ATOM 1294 N N . THR A 1 170 ? 12.550 13.672 -3.092 1.00 94.81 170 THR A N 1
ATOM 1295 C CA . THR A 1 170 ? 12.462 15.039 -3.643 1.00 94.81 170 THR A CA 1
ATOM 1296 C C . THR A 1 170 ? 11.649 15.975 -2.749 1.00 94.81 170 THR A C 1
ATOM 1298 O O . THR A 1 170 ? 12.020 17.129 -2.559 1.00 94.81 170 THR A O 1
ATOM 1301 N N . ASN A 1 171 ? 10.533 15.476 -2.207 1.00 96.12 171 ASN A N 1
ATOM 1302 C CA . ASN A 1 171 ? 9.624 16.261 -1.367 1.00 96.12 171 ASN A CA 1
ATOM 1303 C C . ASN A 1 171 ? 9.891 16.069 0.128 1.00 96.12 171 ASN A C 1
ATOM 1305 O O . ASN A 1 171 ? 9.253 16.734 0.941 1.00 96.12 171 ASN A O 1
ATOM 1309 N N . ASP A 1 172 ? 10.806 15.168 0.502 1.00 94.62 172 ASP A N 1
ATOM 1310 C CA . ASP A 1 172 ? 11.099 14.915 1.906 1.00 94.62 172 ASP A CA 1
ATOM 1311 C C . ASP A 1 172 ? 12.077 15.954 2.458 1.00 94.62 172 ASP A C 1
ATOM 1313 O O . ASP A 1 172 ? 13.295 15.806 2.396 1.00 94.62 172 ASP A O 1
ATOM 1317 N N . THR A 1 173 ? 11.517 17.038 2.986 1.00 91.50 173 THR A N 1
ATOM 1318 C CA . THR A 1 173 ? 12.280 18.174 3.526 1.00 91.50 173 THR A CA 1
ATOM 1319 C C . THR A 1 173 ? 12.498 18.102 5.034 1.00 91.50 173 THR A C 1
ATOM 1321 O O . THR A 1 173 ? 13.152 18.978 5.597 1.00 91.50 173 THR A O 1
ATOM 1324 N N . SER A 1 174 ? 11.930 17.095 5.703 1.00 91.62 174 SER A N 1
ATOM 1325 C CA . SER A 1 174 ? 11.845 17.050 7.169 1.00 91.62 174 SER A CA 1
ATOM 1326 C C . SER A 1 174 ? 12.444 15.798 7.793 1.00 91.62 174 SER A C 1
ATOM 1328 O O . SER A 1 174 ? 12.782 15.836 8.972 1.00 91.62 174 SER A O 1
ATOM 1330 N N . SER A 1 175 ? 12.597 14.707 7.043 1.00 95.56 175 SER A N 1
ATOM 1331 C CA . SER A 1 175 ? 13.285 13.522 7.553 1.00 95.56 175 SER A CA 1
ATOM 1332 C C . SER A 1 175 ? 14.794 13.726 7.604 1.00 95.56 175 SER A C 1
ATOM 1334 O O . SER A 1 175 ? 15.415 14.275 6.691 1.00 95.56 175 SER A O 1
ATOM 1336 N N . THR A 1 176 ? 15.413 13.186 8.643 1.00 96.25 176 THR A N 1
ATOM 1337 C CA . THR A 1 176 ? 16.841 12.881 8.639 1.00 96.25 176 THR A CA 1
ATOM 1338 C C . THR A 1 176 ? 17.156 11.801 7.598 1.00 96.25 176 THR A C 1
ATOM 1340 O O . THR A 1 176 ? 16.286 11.071 7.118 1.00 96.25 176 THR A O 1
ATOM 1343 N N . LYS A 1 177 ? 18.442 11.649 7.264 1.00 95.50 177 LYS A N 1
ATOM 1344 C CA . LYS A 1 177 ? 18.902 10.581 6.363 1.00 95.50 177 LYS A CA 1
ATOM 1345 C C . LYS A 1 177 ? 18.568 9.181 6.895 1.00 95.50 177 LYS A C 1
ATOM 1347 O O . LYS A 1 177 ? 18.262 8.293 6.100 1.00 95.50 177 LYS A O 1
ATOM 1352 N N . ASP A 1 178 ? 18.644 8.991 8.210 1.00 97.12 178 ASP A N 1
ATOM 1353 C CA . ASP A 1 178 ? 18.380 7.697 8.837 1.00 97.12 178 ASP A CA 1
ATOM 1354 C C . ASP A 1 178 ? 16.886 7.371 8.825 1.00 97.12 178 ASP A C 1
ATOM 1356 O O . ASP A 1 178 ? 16.525 6.265 8.432 1.00 97.12 178 ASP A O 1
ATOM 1360 N N . GLU A 1 179 ? 16.018 8.347 9.108 1.00 96.94 179 GLU A N 1
ATOM 1361 C CA . GLU A 1 179 ? 14.565 8.192 8.951 1.00 96.94 179 GLU A CA 1
ATOM 1362 C C . GLU A 1 179 ? 14.184 7.897 7.497 1.00 96.94 179 GLU A C 1
ATOM 1364 O O . GLU A 1 179 ? 13.431 6.964 7.231 1.00 96.94 179 GLU A O 1
ATOM 1369 N N . PHE A 1 180 ? 14.752 8.627 6.530 1.00 96.69 180 PHE A N 1
ATOM 1370 C CA . PHE A 1 180 ? 14.505 8.361 5.111 1.00 96.69 180 PHE A CA 1
ATOM 1371 C C . PHE A 1 180 ? 14.892 6.925 4.728 1.00 96.69 180 PHE A C 1
ATOM 1373 O O . PHE A 1 180 ? 14.148 6.227 4.032 1.00 96.69 180 PHE A O 1
ATOM 1380 N N . LYS A 1 181 ? 16.055 6.459 5.200 1.00 97.06 181 LYS A N 1
ATOM 1381 C CA . LYS A 1 181 ? 16.520 5.086 4.976 1.00 97.06 181 LYS A CA 1
ATOM 1382 C C . LYS A 1 181 ? 15.596 4.067 5.640 1.00 97.06 181 LYS A C 1
ATOM 1384 O O . LYS A 1 181 ? 15.293 3.050 5.019 1.00 97.06 181 LYS A O 1
ATOM 1389 N N . GLU A 1 182 ? 15.154 4.328 6.866 1.00 97.56 182 GLU A N 1
ATOM 1390 C CA . GLU A 1 182 ? 14.208 3.477 7.590 1.00 97.56 182 GLU A CA 1
ATOM 1391 C C . GLU A 1 182 ? 12.897 3.339 6.813 1.00 97.56 182 GLU A C 1
ATOM 1393 O O . GLU A 1 182 ? 12.477 2.222 6.518 1.00 97.56 182 GLU A O 1
ATOM 1398 N N . TYR A 1 183 ? 12.295 4.451 6.387 1.00 97.12 183 TYR A N 1
ATOM 1399 C CA . TYR A 1 183 ? 11.045 4.421 5.625 1.00 97.12 183 TYR A CA 1
ATOM 1400 C C . TYR A 1 183 ? 11.200 3.683 4.300 1.00 97.12 183 TYR A C 1
ATOM 1402 O O . TYR A 1 183 ? 10.322 2.917 3.905 1.00 97.12 183 TYR A O 1
ATOM 1410 N N . ASN A 1 184 ? 12.328 3.879 3.618 1.00 97.31 184 ASN A N 1
ATOM 1411 C CA . ASN A 1 184 ? 12.595 3.181 2.372 1.00 97.31 184 ASN A CA 1
ATOM 1412 C C . ASN A 1 184 ? 12.750 1.667 2.581 1.00 97.31 184 ASN A C 1
ATOM 1414 O O . ASN A 1 184 ? 12.232 0.891 1.781 1.00 97.31 184 ASN A O 1
ATOM 1418 N N . ASN A 1 185 ? 13.414 1.243 3.659 1.00 97.75 185 ASN A N 1
ATOM 1419 C CA . ASN A 1 185 ? 13.525 -0.172 4.011 1.00 97.75 185 ASN A CA 1
ATOM 1420 C C . ASN A 1 185 ? 12.160 -0.777 4.352 1.00 97.75 185 ASN A C 1
ATOM 1422 O O . ASN A 1 185 ? 11.850 -1.847 3.844 1.00 97.75 185 ASN A O 1
ATOM 1426 N N . ILE A 1 186 ? 11.316 -0.066 5.107 1.00 97.38 186 ILE A N 1
ATOM 1427 C CA . ILE A 1 186 ? 9.945 -0.506 5.410 1.00 97.38 186 ILE A CA 1
ATOM 1428 C C . ILE A 1 186 ? 9.156 -0.757 4.123 1.00 97.38 186 ILE A C 1
ATOM 1430 O O . ILE A 1 186 ? 8.522 -1.797 3.987 1.00 97.38 186 ILE A O 1
ATOM 1434 N N . TYR A 1 187 ? 9.219 0.162 3.156 1.00 98.12 187 TYR A N 1
ATOM 1435 C CA . TYR A 1 187 ? 8.543 -0.016 1.868 1.00 98.12 187 TYR A CA 1
ATOM 1436 C C . TYR A 1 187 ? 9.073 -1.242 1.115 1.00 98.12 187 TYR A C 1
ATOM 1438 O O . TYR A 1 187 ? 8.287 -2.026 0.589 1.00 98.12 187 TYR A O 1
ATOM 1446 N N . ILE A 1 188 ? 10.396 -1.420 1.066 1.00 98.19 188 ILE A N 1
ATOM 1447 C CA . ILE A 1 188 ? 11.034 -2.568 0.406 1.00 98.19 188 ILE A CA 1
ATOM 1448 C C . ILE A 1 188 ? 10.617 -3.884 1.066 1.00 98.19 188 ILE A C 1
ATOM 1450 O O . ILE A 1 188 ? 10.295 -4.841 0.364 1.00 98.19 188 ILE A O 1
ATOM 1454 N N . ASP A 1 189 ? 10.628 -3.944 2.393 1.00 97.81 189 ASP A N 1
ATOM 1455 C CA . ASP A 1 189 ? 10.297 -5.156 3.137 1.00 97.81 189 ASP A CA 1
ATOM 1456 C C . ASP A 1 189 ? 8.801 -5.473 3.037 1.00 97.81 189 ASP A C 1
ATOM 1458 O O . ASP A 1 189 ? 8.444 -6.635 2.844 1.00 97.81 189 ASP A O 1
ATOM 1462 N N . ALA A 1 190 ? 7.937 -4.451 3.039 1.00 97.69 190 ALA A N 1
ATOM 1463 C CA . ALA A 1 190 ? 6.512 -4.606 2.762 1.00 97.69 190 ALA A CA 1
ATOM 1464 C C . ALA A 1 190 ? 6.270 -5.191 1.365 1.00 97.69 190 ALA A C 1
ATOM 1466 O O . ALA A 1 190 ? 5.520 -6.149 1.231 1.00 97.69 190 ALA A O 1
ATOM 1467 N N . ILE A 1 191 ? 6.949 -4.676 0.334 1.00 98.25 191 ILE A N 1
ATOM 1468 C CA . ILE A 1 191 ? 6.853 -5.204 -1.036 1.00 98.25 191 ILE A CA 1
ATOM 1469 C C . ILE A 1 191 ? 7.307 -6.665 -1.090 1.00 98.25 191 ILE A C 1
ATOM 1471 O O . ILE A 1 191 ? 6.590 -7.495 -1.637 1.00 98.25 191 ILE A O 1
ATOM 1475 N N . LYS A 1 192 ? 8.466 -6.991 -0.503 1.00 97.38 192 LYS A N 1
ATOM 1476 C CA . LYS A 1 192 ? 9.001 -8.365 -0.484 1.00 97.38 192 LYS A CA 1
ATOM 1477 C C . LYS A 1 192 ? 8.085 -9.347 0.236 1.00 97.38 192 LYS A C 1
ATOM 1479 O O . LYS A 1 192 ? 8.047 -10.515 -0.137 1.00 97.38 192 LYS A O 1
ATOM 1484 N N . ALA A 1 193 ? 7.378 -8.899 1.274 1.00 96.31 193 ALA A N 1
ATOM 1485 C CA . ALA A 1 193 ? 6.430 -9.747 1.984 1.00 96.31 193 ALA A CA 1
ATOM 1486 C C . ALA A 1 193 ? 5.302 -10.231 1.058 1.00 96.31 193 ALA A C 1
ATOM 1488 O O . ALA A 1 193 ? 4.797 -11.331 1.248 1.00 96.31 193 ALA A O 1
ATOM 1489 N N . MET A 1 194 ? 4.937 -9.450 0.036 1.00 97.06 194 MET A N 1
ATOM 1490 C CA . MET A 1 194 ? 3.813 -9.756 -0.854 1.00 97.06 194 MET A CA 1
ATOM 1491 C C . MET A 1 194 ? 4.115 -10.792 -1.953 1.00 97.06 194 MET A C 1
ATOM 1493 O O . MET A 1 194 ? 3.200 -11.096 -2.734 1.00 97.06 194 MET A O 1
ATOM 1497 N N . GLY A 1 195 ? 5.344 -11.325 -2.006 1.00 92.50 195 GLY A N 1
ATOM 1498 C CA . GLY A 1 195 ? 5.805 -12.363 -2.942 1.00 92.50 195 GLY A CA 1
ATOM 1499 C C . GLY A 1 195 ? 6.586 -11.839 -4.139 1.00 92.50 195 GLY A C 1
ATOM 1500 O O . GLY A 1 195 ? 6.661 -12.611 -5.125 1.00 92.50 195 GLY A O 1
#

InterPro domains:
  IPR036514 SGNH hydrolase superfamily [G3DSA:3.40.50.1110] (97-194)

Secondary structure (DSSP, 8-state):
----SSEEEES-EEEEE--TT-EEEEEEEEEEEEEE---SSS---EEEEEEEEEEEEEEEE--SSSEEEEEEEEEEEEEEEEEEEE--PPPSS-EEEEEESHHHHSTTSHHHHHHHHGGG-HHHHTT-SEEEEEE-TT--HHHHHHTTHHHHHHHH--TT-EEEE-STTSS--S--HHHHHHHHHHHHHHHHHT-

pLDDT: mean 95.52, std 6.9, range [44.06, 98.69]

Sequence (195 aa):
ADGESYMSGQNFGFKLNLTAGEVYEITAVYEGTIKCERVNSSLTGFERTKKTLESDTYKTAVFGDGVLDITFSGDGKLSSLTVEKVERTANSKPAWWTIGDSTVQQNGSWAYTLNNTLSDYPKLSNVISVFYNSGQAGRQHRSYYTEGLLNNVLCGIKSGDVVSISGMGTNDTSSTKDEFKEYNNIYIDAIKAMG

Organism: NCBI:txid408170